Protein 6XMY (pdb70)

Nearest PDB structures (foldseek):
  6xmy-assembly1_A  TM=1.003E+00  e=1.329E-72  Legionella pneumophila subsp. pneumophila str. Philadelphia 1
  3lxy-assembly1_A-2  TM=9.063E-01  e=3.767E-47  Yersinia pestis
  1r8k-assembly1_B  TM=9.696E-01  e=8.872E-45  Salmonella enterica subsp. enterica serovar Typhimurium
  1ps6-assembly1_A  TM=9.538E-01  e=3.534E-45  Escherichia coli
  1yxo-assembly1_B  TM=9.310E-01  e=1.913E-45  Pseudomonas aeruginosa

Solvent-accessible surface area: 14701 Å² total; per-residue (Å²): 138,172,78,41,54,5,0,0,0,0,0,0,2,2,2,0,5,0,0,16,4,0,2,38,0,0,114,30,105,13,15,5,5,0,0,0,19,33,80,14,0,74,61,5,3,80,82,6,137,69,108,25,132,45,73,107,38,29,65,169,93,88,16,110,19,120,62,19,84,0,28,0,69,58,9,108,19,79,26,129,37,121,36,30,106,49,39,62,120,4,0,66,9,0,24,84,0,0,52,41,0,0,29,17,8,61,149,46,76,3,32,0,0,0,0,0,6,12,43,76,64,8,0,64,82,44,68,51,130,12,63,3,18,4,50,40,0,10,112,75,31,164,38,146,23,24,2,8,0,4,4,15,100,95,25,42,0,0,2,8,8,24,61,60,86,125,224,104,6,56,141,39,9,49,30,113,49,0,17,70,2,0,68,36,0,33,91,3,0,80,114,80,50,67,38,132,74,1,100,1,5,0,0,1,13,26,89,103,17,0,92,99,11,192,87,30,124,48,9,79,107,44,0,50,52,0,1,73,58,0,98,138,92,63,12,77,5,88,19,31,38,38,22,98,70,8,22,112,99,87,181,146,32,129,17,34,2,14,0,0,0,47,51,98,22,0,8,72,60,0,61,205,40,6,89,75,66,0,1,17,8,6,8,24,21,97,20,37,2,0,6,6,4,33,42,12,29,35,127,55,3,8,124,98,153,29,76,48,18,2,0,44,24,0,0,103,38,0,67,82,23,18,104,106,113

Structure (mmCIF, N/CA/C/O backbone):
data_6XMY
#
_entry.id   6XMY
#
_cell.length_a   153.350
_cell.length_b   36.770
_cell.length_c   56.620
_cell.angle_alpha   90.000
_cell.angle_beta   103.070
_cell.angle_gamma   90.000
#
_symmetry.space_group_name_H-M   'C 1 2 1'
#
loop_
_entity.id
_entity.type
_entity.pdbx_description
1 polymer '4-hydroxythreonine-4-phosphate dehydrogenase'
2 non-polymer NICOTINAMIDE-ADENINE-DINUCLEOTIDE
3 non-polymer 'SULFATE ION'
4 non-polymer 'PHOSPHATE ION'
5 non-polymer 1,2-ETHANEDIOL
6 non-polymer 'ZINC ION'
7 water water
#
loop_
_atom_site.group_PDB
_atom_site.id
_atom_site.type_symbol
_atom_site.label_atom_id
_atom_site.label_alt_id
_atom_site.label_comp_id
_atom_site.label_asym_id
_atom_site.label_entity_id
_atom_site.label_seq_id
_atom_site.pdbx_PDB_ins_code
_atom_site.Cartn_x
_atom_site.Cartn_y
_atom_site.Cartn_z
_atom_site.occupancy
_atom_site.B_iso_or_equiv
_atom_site.auth_seq_id
_atom_site.auth_comp_id
_atom_site.auth_asym_id
_atom_site.auth_atom_id
_atom_site.pdbx_PDB_model_num
ATOM 1 N N . HIS A 1 6 ? -47.96638 4.27888 11.21410 1.000 43.57377 -2 HIS A N 1
ATOM 2 C CA . HIS A 1 6 ? -47.11038 3.14488 10.88263 1.000 44.66488 -2 HIS A CA 1
ATOM 3 C C . HIS A 1 6 ? -46.93607 2.20762 12.07396 1.000 45.19072 -2 HIS A C 1
ATOM 4 O O . HIS A 1 6 ? -47.27615 2.55176 13.20407 1.000 46.65836 -2 HIS A O 1
ATOM 11 N N . HIS A 1 7 ? -46.39602 1.01891 11.80227 1.000 44.28642 -1 HIS A N 1
ATOM 12 C CA . HIS A 1 7 ? -46.08994 0.06032 12.85818 1.000 45.06359 -1 HIS A CA 1
ATOM 13 C C . HIS A 1 7 ? -44.75229 0.38237 13.51916 1.000 43.44986 -1 HIS A C 1
ATOM 14 O O . HIS A 1 7 ? -44.68450 0.61607 14.73086 1.000 45.16401 -1 HIS A O 1
ATOM 21 N N . HIS A 1 8 ? -43.67833 0.39974 12.73402 1.000 38.40985 0 HIS A N 1
ATOM 22 C CA . HIS A 1 8 ? -42.35018 0.66912 13.26132 1.000 35.22662 0 HIS A CA 1
ATOM 23 C C . HIS A 1 8 ? -42.18577 2.15615 13.57264 1.000 34.54108 0 HIS A C 1
ATOM 24 O O . HIS A 1 8 ? -42.96634 3.00226 13.12665 1.000 35.84114 0 HIS A O 1
ATOM 31 N N . MET A 1 9 ? -41.15013 2.46531 14.35467 1.000 33.05296 1 MET A N 1
ATOM 32 C CA . MET A 1 9 ? -40.85554 3.84664 14.71922 1.000 30.66446 1 MET A CA 1
ATOM 33 C C . MET A 1 9 ? -40.57655 4.67726 13.46781 1.000 26.01940 1 MET A C 1
ATOM 34 O O . MET A 1 9 ? -40.10660 4.15919 12.44935 1.000 25.54047 1 MET A O 1
ATOM 39 N N . ASN A 1 10 ? -40.88781 5.97587 13.53864 1.000 24.72904 2 ASN A N 1
ATOM 40 C CA . ASN A 1 10 ? -40.51261 6.87554 12.45292 1.000 23.56606 2 ASN A CA 1
ATOM 41 C C . ASN A 1 10 ? -38.99827 6.82008 12.27010 1.000 18.45266 2 ASN A C 1
ATOM 42 O O . ASN A 1 10 ? -38.25677 6.74637 13.25853 1.000 17.45006 2 ASN A O 1
ATOM 47 N N . PRO A 1 11 ? -38.50384 6.84549 11.03545 1.000 16.24091 3 PRO A N 1
ATOM 48 C CA . PRO A 1 11 ? -37.07879 6.57901 10.81353 1.000 15.33531 3 PRO A CA 1
ATOM 49 C C . PRO A 1 11 ? -36.18553 7.65263 11.40656 1.000 12.01401 3 PRO A C 1
ATOM 50 O O . PRO A 1 11 ? -36.59806 8.77768 11.69462 1.000 12.58443 3 PRO A O 1
ATOM 54 N N . LEU A 1 12 ? -34.92503 7.26752 11.57795 1.000 10.99112 4 LEU A N 1
ATOM 55 C CA . LEU A 1 12 ? -33.86911 8.19067 11.96339 1.000 10.76337 4 LEU A CA 1
ATOM 56 C C . LEU A 1 12 ? -33.35123 8.87400 10.70656 1.000 10.93283 4 LEU A C 1
ATOM 57 O O . LEU A 1 12 ? -33.16270 8.23149 9.66859 1.000 13.64654 4 LEU A O 1
ATOM 62 N N . LEU A 1 13 ? -33.12791 10.18137 10.79089 1.000 9.05818 5 LEU A N 1
A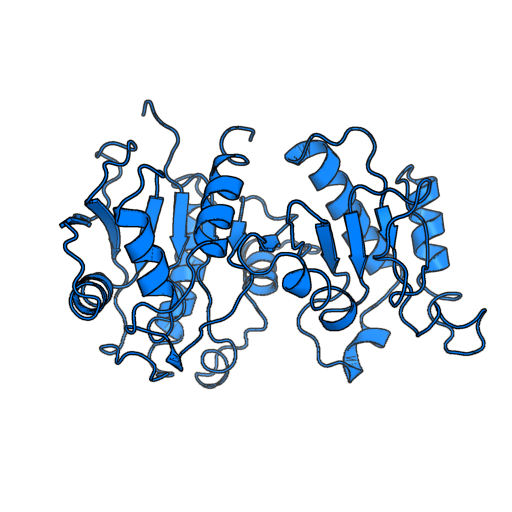TOM 63 C CA . LEU A 1 13 ? -32.63050 10.94808 9.65208 1.000 9.12567 5 LEU A CA 1
ATOM 64 C C . LEU A 1 13 ? -31.13492 11.17756 9.82365 1.000 8.69995 5 LEU A C 1
ATOM 65 O O . LEU A 1 13 ? -30.69968 11.65585 10.87431 1.000 9.42150 5 LEU A O 1
ATOM 70 N N . ILE A 1 14 ? -30.35062 10.82852 8.80281 1.000 9.02696 6 ILE A N 1
ATOM 71 C CA . ILE A 1 14 ? -28.89177 10.91838 8.87480 1.000 9.55484 6 ILE A CA 1
ATOM 72 C C . ILE A 1 14 ? -28.43402 12.00804 7.92103 1.000 8.49175 6 ILE A C 1
ATOM 73 O O . ILE A 1 14 ? -28.61018 11.87999 6.70357 1.000 10.35939 6 ILE A O 1
ATOM 78 N N . SER A 1 15 ? -27.84871 13.07990 8.45311 1.000 7.91426 7 SER A N 1
ATOM 79 C CA . SER A 1 15 ? -27.17227 14.03461 7.58012 1.000 8.87640 7 SER A CA 1
ATOM 80 C C . SER A 1 15 ? -25.84851 13.44653 7.11788 1.000 9.01745 7 SER A C 1
ATOM 81 O O . SER A 1 15 ? -24.98814 13.12224 7.94173 1.000 10.63192 7 SER A O 1
ATOM 84 N N . SER A 1 16 ? -25.67829 13.30535 5.81124 1.000 8.11060 8 SER A N 1
ATOM 85 C CA . SER A 1 16 ? -24.45368 12.72825 5.27302 1.000 9.02314 8 SER A CA 1
ATOM 86 C C . SER A 1 16 ? -23.25442 13.67667 5.30479 1.000 9.69087 8 SER A C 1
ATOM 87 O O . SER A 1 16 ? -22.15085 13.24624 4.96327 1.000 11.74171 8 SER A O 1
ATOM 90 N N . GLY A 1 17 ? -23.43220 14.93884 5.70498 1.000 10.01390 9 GLY A N 1
ATOM 91 C CA . GLY A 1 17 ? -22.29830 15.78019 6.06226 1.000 9.43961 9 GLY A CA 1
ATOM 92 C C . GLY A 1 17 ? -21.50449 16.29158 4.86548 1.000 8.18506 9 GLY A C 1
ATOM 93 O O . GLY A 1 17 ? -22.02065 16.44718 3.75451 1.000 8.89208 9 GLY A O 1
ATOM 94 N N . GLU A 1 18 ? -20.23421 16.59821 5.12035 1.000 8.32357 10 GLU A N 1
ATOM 95 C CA . GLU A 1 18 ? -19.35678 17.13650 4.08593 1.000 9.02335 10 GLU A CA 1
ATOM 96 C C . GLU A 1 18 ? -19.19778 16.12181 2.95472 1.000 7.83821 10 GLU A C 1
ATOM 97 O O . GLU A 1 18 ? -18.74284 14.99850 3.20205 1.000 9.35254 10 GLU A O 1
ATOM 103 N N . PRO A 1 19 ? -19.60916 16.44888 1.72714 1.000 8.36860 11 PRO A N 1
ATOM 104 C CA . PRO A 1 19 ? -19.69577 15.40837 0.69637 1.000 9.71880 11 PRO A CA 1
ATOM 105 C C . PRO A 1 19 ? -18.35084 14.88052 0.24371 1.000 9.63201 11 PRO A C 1
ATOM 106 O O . PRO A 1 19 ? -18.28015 13.72618 -0.20098 1.000 10.63686 11 PRO A O 1
ATOM 110 N N . ALA A 1 20 ? -17.27991 15.68296 0.34898 1.000 8.95017 12 ALA A N 1
ATOM 111 C CA . ALA A 1 20 ? -15.95467 15.24375 -0.07104 1.000 11.25853 12 ALA A CA 1
ATOM 112 C C . ALA A 1 20 ? -15.26811 14.37898 0.97792 1.000 10.43900 12 ALA A C 1
ATOM 113 O O . ALA A 1 20 ? -14.22346 13.78688 0.67956 1.000 10.59495 12 ALA A O 1
ATOM 115 N N . GLY A 1 21 ? -15.81608 14.31105 2.18696 1.000 10.31664 13 GLY A N 1
ATOM 116 C CA . GLY A 1 21 ? -15.25484 13.53782 3.26950 1.000 9.54265 13 GLY A CA 1
ATOM 117 C C . GLY A 1 21 ? -15.89663 12.17207 3.40119 1.000 9.07094 13 GLY A C 1
ATOM 118 O O . GLY A 1 21 ? -16.58905 11.68548 2.50015 1.000 10.63133 13 GLY A O 1
ATOM 119 N N . ILE A 1 22 ? -15.68080 11.54622 4.56294 1.000 9.53397 14 ILE A N 1
ATOM 120 C CA . ILE A 1 22 ? -16.13034 10.16840 4.75900 1.000 9.74696 14 ILE A CA 1
ATOM 121 C C . ILE A 1 22 ? -17.59505 10.05648 5.16113 1.000 9.53881 14 ILE A C 1
ATOM 122 O O . ILE A 1 22 ? -18.09945 8.93322 5.28813 1.000 10.35252 14 ILE A O 1
ATOM 127 N N . GLY A 1 23 ? -18.29164 11.17206 5.37931 1.000 9.33303 15 GLY A N 1
ATOM 128 C CA . GLY A 1 23 ? -19.69374 11.13559 5.74334 1.000 10.42610 15 GLY A CA 1
ATOM 129 C C . GLY A 1 23 ? -20.53345 10.27216 4.81282 1.000 8.86828 15 GLY A C 1
ATOM 130 O O . GLY A 1 23 ? -21.26510 9.37989 5.26230 1.000 9.07370 15 GLY A O 1
ATOM 131 N N . PRO A 1 24 ? -20.46393 10.52625 3.49747 1.000 9.03815 16 PRO A N 1
ATOM 132 C CA . PRO A 1 24 ? -21.18893 9.64559 2.56316 1.000 9.34167 16 PRO A CA 1
ATOM 133 C C . PRO A 1 24 ? -20.79118 8.18709 2.70851 1.000 9.95382 16 PRO A C 1
ATOM 134 O O . PRO A 1 24 ? -21.66988 7.31530 2.74994 1.000 9.08673 16 PRO A O 1
ATOM 138 N N . ASP A 1 25 ? -19.48307 7.90872 2.82647 1.000 9.70123 17 ASP A N 1
ATOM 139 C CA . ASP A 1 25 ? -19.01947 6.53301 2.99419 1.000 10.29197 17 ASP A CA 1
ATOM 140 C C . ASP A 1 25 ? -19.67027 5.89025 4.20932 1.000 9.57463 17 ASP A C 1
ATOM 141 O O . ASP A 1 25 ? -20.07118 4.72127 4.16328 1.000 10.96942 17 ASP A O 1
ATOM 146 N N . LEU A 1 26 ? -19.75114 6.63320 5.31521 1.000 9.10610 18 LEU A N 1
ATOM 147 C CA . LEU A 1 26 ? -20.32663 6.09138 6.54038 1.000 8.88317 18 LEU A CA 1
ATOM 148 C C . LEU A 1 26 ? -21.81469 5.82597 6.38789 1.000 9.60977 18 LEU A C 1
ATOM 149 O O . LEU A 1 26 ? -22.32895 4.84377 6.93359 1.000 10.82178 18 LEU A O 1
ATOM 154 N N . CYS A 1 27 ? -22.52254 6.69269 5.65705 1.000 8.57762 19 CYS A N 1
ATOM 155 C CA . CYS A 1 27 ? -23.93684 6.44228 5.40474 1.000 8.35842 19 CYS A CA 1
ATOM 156 C C . CYS A 1 27 ? -24.12544 5.19316 4.55594 1.000 9.69048 19 CYS A C 1
ATOM 157 O O . CYS A 1 27 ? -25.04710 4.40420 4.79482 1.000 11.28705 19 CYS A O 1
ATOM 160 N N . LEU A 1 28 ? -23.24780 4.98939 3.56717 1.000 9.10387 20 LEU A N 1
ATOM 161 C CA . LEU A 1 28 ? -23.33439 3.79374 2.74053 1.000 10.69630 20 LEU A CA 1
ATOM 162 C C . LEU A 1 28 ? -23.10982 2.53637 3.56727 1.000 13.05307 20 LEU A C 1
ATOM 163 O O . LEU A 1 28 ? -23.71046 1.49616 3.28182 1.000 14.06411 20 LEU A O 1
ATOM 168 N N . ALA A 1 29 ? -22.27122 2.61573 4.60905 1.000 11.76885 21 ALA A N 1
ATOM 169 C CA . ALA A 1 29 ? -22.08080 1.48182 5.50915 1.000 13.55963 21 ALA A CA 1
ATOM 170 C C . ALA A 1 29 ? -23.36985 1.06683 6.20791 1.000 15.06154 21 ALA A C 1
ATOM 171 O O . ALA A 1 29 ? -23.49226 -0.09105 6.62642 1.000 17.17553 21 ALA A O 1
ATOM 173 N N . LEU A 1 30 ? -24.33133 1.97793 6.34379 1.000 12.76086 22 LEU A N 1
ATOM 174 C CA . LEU A 1 30 ? -25.60257 1.62687 6.96159 1.000 13.20137 22 LEU A CA 1
ATOM 175 C C . LEU A 1 30 ? -26.47023 0.76818 6.05374 1.000 12.43597 22 LEU A C 1
ATOM 176 O O . LEU A 1 30 ? -27.46028 0.20107 6.53154 1.000 12.42920 22 LEU A O 1
ATOM 181 N N . ALA A 1 31 ? -26.12724 0.65976 4.76570 1.000 13.22022 23 ALA A N 1
ATOM 182 C CA . ALA A 1 31 ? -26.97470 -0.07456 3.83131 1.000 12.80671 23 ALA A CA 1
ATOM 183 C C . ALA A 1 31 ? -27.07784 -1.54148 4.20556 1.000 12.84277 23 ALA A C 1
ATOM 184 O O . ALA A 1 31 ? -28.10516 -2.18017 3.94678 1.000 15.07290 23 ALA A O 1
ATOM 186 N N . GLU A 1 32 ? -26.04482 -2.08859 4.82911 1.000 14.62808 24 GLU A N 1
ATOM 187 C CA . GLU A 1 32 ? -26.04708 -3.50337 5.15016 1.000 19.23612 24 GLU A CA 1
ATOM 188 C C . GLU A 1 32 ? -26.72402 -3.82777 6.47333 1.000 21.73378 24 GLU A C 1
ATOM 189 O O . GLU A 1 32 ? -26.88297 -5.01243 6.79786 1.000 25.58116 24 GLU A O 1
ATOM 195 N N . THR A 1 33 ? -27.14309 -2.81774 7.22344 1.000 16.49089 25 THR A N 1
ATOM 196 C CA . THR A 1 33 ? -27.81662 -3.01158 8.49457 1.000 15.39575 25 THR A CA 1
ATOM 197 C C . THR A 1 33 ? -29.32819 -3.01388 8.29422 1.000 15.08935 25 THR A C 1
ATOM 198 O O . THR A 1 33 ? -29.84203 -2.74878 7.20597 1.000 16.94705 25 THR A O 1
ATOM 202 N N . ASP A 1 34 ? -30.04525 -3.31077 9.37833 1.000 16.36862 26 ASP A N 1
ATOM 203 C CA . ASP A 1 34 ? -31.48706 -3.11006 9.44862 1.000 18.24946 26 ASP A CA 1
ATOM 204 C C . ASP A 1 34 ? -31.84263 -1.92421 10.33693 1.000 17.44742 26 ASP A C 1
ATOM 205 O O . ASP A 1 34 ? -32.95098 -1.86094 10.87692 1.000 17.93002 26 ASP A O 1
ATOM 210 N N . LEU A 1 35 ? -30.91599 -0.99126 10.50683 1.000 14.61133 27 LEU A N 1
ATOM 211 C CA . LEU A 1 35 ? -31.19022 0.19474 11.29877 1.000 13.44062 27 LEU A CA 1
ATOM 212 C C . LEU A 1 35 ? -32.11512 1.10885 10.50407 1.000 13.86522 27 LEU A C 1
ATOM 213 O O . LEU A 1 35 ? -31.90703 1.30272 9.30140 1.000 16.45479 27 LEU A O 1
ATOM 218 N N . PRO A 1 36 ? -33.14345 1.65586 11.11516 1.000 14.17387 28 PRO A N 1
ATOM 219 C CA . PRO A 1 36 ? -34.18309 2.35284 10.33418 1.000 13.38340 28 PRO A CA 1
ATOM 220 C C . PRO A 1 36 ? -33.77617 3.78698 10.02406 1.000 12.20924 28 PRO A C 1
ATOM 221 O O . PRO A 1 36 ? -34.12461 4.74860 10.71561 1.000 15.44467 28 PRO A O 1
ATOM 225 N N . VAL A 1 37 ? -33.00134 3.93500 8.95238 1.000 10.64666 29 VAL A N 1
ATOM 226 C CA . VAL A 1 37 ? -32.36535 5.20351 8.63547 1.000 10.61595 29 VAL A CA 1
ATOM 227 C C . VAL A 1 37 ? -32.81006 5.70007 7.27011 1.000 9.19870 29 VAL A C 1
ATOM 228 O O . VAL A 1 37 ? -33.12775 4.92100 6.36418 1.000 11.04618 29 VAL A O 1
ATOM 232 N N . VAL A 1 38 ? -32.83066 7.02346 7.13783 1.000 8.78945 30 VAL A N 1
ATOM 233 C CA . VAL A 1 38 ? -33.03472 7.71230 5.87038 1.000 8.94609 30 VAL A CA 1
ATOM 234 C C . VAL A 1 38 ? -31.90500 8.72218 5.74475 1.000 9.20836 30 VAL A C 1
ATOM 235 O O . VAL A 1 38 ? -31.65175 9.48229 6.68452 1.000 9.75626 30 VAL A O 1
ATOM 239 N N . ILE A 1 39 ? -31.20777 8.71056 4.60787 1.000 9.89823 31 ILE A N 1
ATOM 240 C CA . ILE A 1 39 ? -30.00698 9.52061 4.41791 1.000 8.69225 31 ILE A CA 1
ATOM 241 C C . ILE A 1 39 ? -30.37106 10.82067 3.72484 1.000 7.84810 31 ILE A C 1
ATOM 242 O O . ILE A 1 39 ? -30.94818 10.80072 2.63301 1.000 10.56139 31 ILE A O 1
ATOM 247 N N . LEU A 1 40 ? -29.99200 11.94467 4.32151 1.000 8.93786 32 LEU A N 1
ATOM 248 C CA . LEU A 1 40 ? -30.06619 13.24499 3.66969 1.000 8.54649 32 LEU A CA 1
ATOM 249 C C . LEU A 1 40 ? -28.77561 13.46622 2.89979 1.000 8.54818 32 LEU A C 1
ATOM 250 O O . LEU A 1 40 ? -27.70415 13.53806 3.50632 1.000 10.19540 32 LEU A O 1
ATOM 255 N N . GLY A 1 41 ? -28.87169 13.58980 1.58312 1.000 9.13488 33 GLY A N 1
ATOM 256 C CA . GLY A 1 41 ? -27.67531 13.80851 0.79592 1.000 8.79218 33 GLY A CA 1
ATOM 257 C C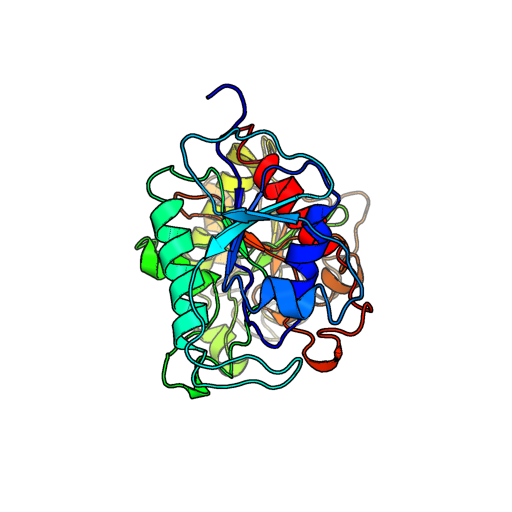 . GLY A 1 41 ? -27.99863 13.73654 -0.67476 1.000 8.12600 33 GLY A C 1
ATOM 258 O O . GLY A 1 41 ? -29.11757 13.41142 -1.08580 1.000 9.49824 33 GLY A O 1
ATOM 259 N N . ASP A 1 42 ? -26.98578 14.05090 -1.47081 1.000 9.68280 34 ASP A N 1
ATOM 260 C CA . ASP A 1 42 ? -27.11550 14.02953 -2.92030 1.000 9.55957 34 ASP A CA 1
ATOM 261 C C . ASP A 1 42 ? -27.11503 12.58162 -3.39956 1.000 10.33527 34 ASP A C 1
ATOM 262 O O . ASP A 1 42 ? -26.18508 11.82418 -3.11241 1.000 11.64566 34 ASP A O 1
ATOM 267 N N . LEU A 1 43 ? -28.17101 12.18308 -4.11398 1.000 9.96786 35 LEU A N 1
ATOM 268 C CA . LEU A 1 43 ? -28.29731 10.78141 -4.49945 1.000 11.50717 35 LEU A CA 1
ATOM 269 C C . LEU A 1 43 ? -27.21377 10.37364 -5.49746 1.000 11.73182 35 LEU A C 1
ATOM 270 O O . LEU A 1 43 ? -26.64977 9.27740 -5.39479 1.000 12.53591 35 LEU A O 1
ATOM 275 N N . SER A 1 44 ? -26.91462 11.22976 -6.47550 1.000 12.40202 36 SER A N 1
ATOM 276 C CA A SER A 1 44 ? -25.84076 10.93208 -7.42269 0.609 12.29671 36 SER A CA 1
ATOM 277 C CA B SER A 1 44 ? -25.85292 10.89486 -7.41669 0.391 12.41598 36 SER A CA 1
ATOM 278 C C . SER A 1 44 ? -24.50988 10.76043 -6.70878 1.000 11.61242 36 SER A C 1
ATOM 279 O O . SER A 1 44 ? -23.69723 9.90032 -7.07729 1.000 12.71271 36 SER A O 1
ATOM 284 N N . LEU A 1 45 ? -24.26408 11.59002 -5.68984 1.000 10.41337 37 LEU A N 1
ATOM 285 C CA . LEU A 1 45 ? -23.04943 11.46867 -4.89228 1.000 10.69816 37 LEU A CA 1
ATOM 286 C C . LEU A 1 45 ? -22.99651 10.12292 -4.18845 1.000 11.19822 37 LEU A C 1
ATOM 287 O O . LEU A 1 45 ? -21.97134 9.43846 -4.20643 1.000 11.57794 37 LEU A O 1
ATOM 292 N N . LEU A 1 46 ? -24.09328 9.73347 -3.54051 1.000 10.82012 38 LEU A N 1
ATOM 293 C CA . LEU A 1 46 ? -24.11066 8.45698 -2.83450 1.000 10.68182 38 LEU A CA 1
ATOM 294 C C . LEU A 1 46 ? -23.90741 7.29003 -3.79575 1.000 10.69569 38 LEU A C 1
ATOM 295 O O . LEU A 1 46 ? -23.15566 6.35368 -3.49792 1.000 11.47543 38 LEU A O 1
ATOM 300 N N . GLU A 1 47 ? -24.55050 7.34006 -4.96758 1.000 10.85294 39 GLU A N 1
ATOM 301 C CA . GLU A 1 47 ? -24.36415 6.28236 -5.95559 1.000 11.72460 39 GLU A CA 1
ATOM 302 C C . GLU A 1 47 ? -22.92466 6.23433 -6.44348 1.000 11.49608 39 GLU A C 1
ATOM 303 O O . GLU A 1 47 ? -22.34810 5.15030 -6.57837 1.000 13.35091 39 GLU A O 1
ATOM 309 N N . ALA A 1 48 ? -22.32985 7.40047 -6.71215 1.000 11.43321 40 ALA A N 1
ATOM 310 C CA . ALA A 1 48 ? -20.96218 7.43671 -7.22891 1.000 10.78552 40 ALA A CA 1
ATOM 311 C C . ALA A 1 48 ? -19.96213 6.99895 -6.16832 1.000 12.48272 40 ALA A C 1
ATOM 312 O O . ALA A 1 48 ? -18.98894 6.30280 -6.47635 1.000 15.34020 40 ALA A O 1
ATOM 314 N N . ARG A 1 49 ? -20.18141 7.39984 -4.91332 1.000 12.17926 41 ARG A N 1
ATOM 315 C CA . ARG A 1 49 ? -19.29093 6.97297 -3.84006 1.000 11.60457 41 ARG A CA 1
ATOM 316 C C . ARG A 1 49 ? -19.38998 5.46712 -3.61704 1.000 11.76645 41 ARG A C 1
ATOM 317 O O . ARG A 1 49 ? -18.37076 4.80047 -3.40703 1.000 12.55259 41 ARG A O 1
ATOM 325 N N . ALA A 1 50 ? -20.60351 4.90424 -3.70852 1.000 11.19899 42 ALA A N 1
ATOM 326 C CA . ALA A 1 50 ? -20.75960 3.45505 -3.60262 1.000 11.74341 42 ALA A CA 1
ATOM 327 C C . ALA A 1 50 ? -19.98440 2.74282 -4.70750 1.000 11.74916 42 ALA A C 1
ATOM 328 O O . ALA A 1 50 ? -19.31813 1.72624 -4.46768 1.000 12.62588 42 ALA A O 1
ATOM 330 N N . SER A 1 51 ? -20.06079 3.26412 -5.92961 1.000 12.88508 43 SER A N 1
ATOM 331 C CA A SER A 1 51 ? -19.28699 2.68529 -7.02243 0.578 14.27522 43 SER A CA 1
ATOM 332 C CA B SER A 1 51 ? -19.28768 2.69369 -7.02819 0.422 13.45728 43 SER A CA 1
ATOM 333 C C . SER A 1 51 ? -17.79158 2.76931 -6.74834 1.000 12.72158 43 SER A C 1
ATOM 334 O O . SER A 1 51 ? -17.05727 1.80376 -6.98765 1.000 15.15081 43 SER A O 1
ATOM 339 N N . GLU A 1 52 ? -17.31954 3.91675 -6.25303 1.000 13.34011 44 GLU A N 1
ATOM 340 C CA . GLU A 1 52 ? -15.89755 4.05543 -5.95540 1.000 13.86045 44 GLU A CA 1
ATOM 341 C C . GLU A 1 52 ? -15.45936 3.05621 -4.89288 1.000 14.02463 44 GLU A C 1
ATOM 342 O O . GLU A 1 52 ? -14.32735 2.55023 -4.93729 1.000 15.57722 44 GLU A O 1
ATOM 348 N N . LEU A 1 53 ? -16.34690 2.74849 -3.94566 1.000 14.57467 45 LEU A N 1
ATOM 349 C CA . LEU A 1 53 ? -16.08315 1.79540 -2.87705 1.000 13.74207 45 LEU A CA 1
ATOM 350 C C . LEU A 1 53 ? -16.36449 0.35704 -3.27985 1.000 14.99063 45 LEU A C 1
ATOM 351 O O . LEU A 1 53 ? -16.20720 -0.53965 -2.44594 1.000 15.29262 45 LEU A O 1
ATOM 356 N N . ASN A 1 54 ? -16.78988 0.12193 -4.52507 1.000 15.05755 46 ASN A N 1
ATOM 357 C CA A ASN A 1 54 ? -17.11329 -1.21929 -5.01459 0.603 16.80444 46 ASN A CA 1
ATOM 358 C CA B ASN A 1 54 ? -17.11539 -1.21858 -5.01699 0.397 16.90395 46 ASN A CA 1
ATOM 359 C C . ASN A 1 54 ? -18.23733 -1.87297 -4.21206 1.000 17.54995 46 ASN A C 1
ATOM 360 O O . ASN A 1 54 ? -18.25115 -3.09429 -4.01748 1.000 18.26169 46 ASN A O 1
ATOM 369 N N . LEU A 1 55 ? -19.18724 -1.06411 -3.74742 1.000 14.69356 47 LEU A N 1
ATOM 370 C CA . LEU A 1 55 ? -20.33066 -1.53308 -2.97881 1.000 15.83861 47 LEU A CA 1
ATOM 371 C C . LEU A 1 55 ? -21.52984 -1.70020 -3.89626 1.000 17.12001 47 LEU A C 1
ATOM 372 O O . LEU A 1 55 ? -21.75660 -0.88009 -4.79141 1.000 21.21948 47 LEU A O 1
ATOM 377 N N . SER A 1 56 ? -22.29370 -2.76722 -3.66996 1.000 16.22071 48 SER A N 1
ATOM 378 C CA A SER A 1 56 ? -23.52957 -3.02800 -4.40629 0.541 16.96928 48 SER A CA 1
ATOM 379 C CA B SER A 1 56 ? -23.53032 -3.02582 -4.40580 0.459 16.55181 48 SER A CA 1
ATOM 380 C C . SER A 1 56 ? -24.69675 -2.68031 -3.48875 1.000 16.55119 48 SER A C 1
ATOM 381 O O . SER A 1 56 ? -25.03199 -3.44169 -2.57927 1.000 19.40856 48 SER A O 1
ATOM 386 N N . ILE A 1 57 ? -25.31417 -1.52767 -3.73306 1.000 14.66966 49 ILE A N 1
ATOM 387 C CA . ILE A 1 57 ? -26.40538 -1.01852 -2.90953 1.000 14.97079 49 ILE A CA 1
ATOM 388 C C . ILE A 1 57 ? -27.56556 -0.66541 -3.81956 1.000 14.96821 49 ILE A C 1
ATOM 389 O O . ILE A 1 57 ? -27.36697 -0.10206 -4.90249 1.000 18.34676 49 ILE A O 1
ATOM 394 N N . LYS A 1 58 ? -28.77883 -0.98418 -3.37817 1.000 14.03878 50 LYS A N 1
ATOM 395 C CA . LYS A 1 58 ? -29.98258 -0.55752 -4.07704 1.000 14.75373 50 LYS A CA 1
ATOM 396 C C . LYS A 1 58 ? -30.55508 0.65620 -3.35635 1.000 14.59827 50 LYS A C 1
ATOM 397 O O . LYS A 1 58 ? -30.86118 0.59380 -2.16088 1.000 16.34094 50 LYS A O 1
ATOM 403 N N . PHE A 1 59 ? -30.69418 1.75365 -4.07704 1.000 13.59846 51 PHE A N 1
ATOM 404 C CA . PHE A 1 59 ? -31.13436 3.00862 -3.49103 1.000 12.76377 51 PHE A CA 1
ATOM 405 C C . PHE A 1 59 ? -32.62122 3.21438 -3.72801 1.000 13.37189 51 PHE A C 1
ATOM 406 O O . PHE A 1 59 ? -33.12478 3.00578 -4.83858 1.000 17.44165 51 PHE A O 1
ATOM 414 N N . LEU A 1 60 ? -33.31679 3.64075 -2.68006 1.000 11.35786 52 LEU A N 1
ATOM 415 C CA . LEU A 1 60 ? -34.71956 4.01160 -2.77250 1.000 11.64039 52 LEU A CA 1
ATOM 416 C C . LEU A 1 60 ? -34.85225 5.48024 -2.40615 1.000 10.61809 52 LEU A C 1
ATOM 417 O O . LEU A 1 60 ? -34.19542 5.95647 -1.47962 1.000 12.26193 52 LEU A O 1
ATOM 422 N N . GLU A 1 61 ? -35.70242 6.20394 -3.11881 1.000 11.77796 53 GLU A N 1
ATOM 423 C CA . GLU A 1 61 ? -36.02055 7.55729 -2.70247 1.000 10.77638 53 GLU A CA 1
ATOM 424 C C . GLU A 1 61 ? -37.08255 7.52744 -1.60986 1.000 11.07838 53 GLU A C 1
ATOM 425 O O . GLU A 1 61 ? -38.06880 6.78856 -1.69448 1.000 12.64346 53 GLU A O 1
ATOM 431 N N . TYR A 1 62 ? -36.86462 8.33684 -0.57983 1.000 11.20708 54 TYR A N 1
ATOM 432 C CA . TYR A 1 62 ? -37.75530 8.35938 0.57024 1.000 11.17083 54 TYR A CA 1
ATOM 433 C C . TYR A 1 62 ? -39.18075 8.70731 0.16689 1.000 11.80583 54 TYR A C 1
ATOM 434 O O . TYR A 1 62 ? -39.41613 9.60511 -0.64561 1.000 14.17115 54 TYR A O 1
ATOM 443 N N . SER A 1 63 ? -40.13131 7.99559 0.77163 1.000 12.29483 55 SER A N 1
ATOM 444 C CA . SER A 1 63 ? -41.53872 8.32727 0.71626 1.000 13.52444 55 SER A CA 1
ATOM 445 C C . SER A 1 63 ? -42.14351 8.05291 2.08451 1.000 13.96722 55 SER A C 1
ATOM 446 O O . SER A 1 63 ? -41.89377 6.99129 2.67507 1.000 14.66776 55 SER A O 1
ATOM 449 N N . PRO A 1 64 ? -42.96836 8.96497 2.59954 1.000 13.22263 56 PRO A N 1
ATOM 450 C CA . PRO A 1 64 ? -43.65678 8.68993 3.86847 1.000 14.27830 56 PRO A CA 1
ATOM 451 C C . PRO A 1 64 ? -44.71871 7.61097 3.75790 1.000 13.78239 56 PRO A C 1
ATOM 452 O O . PRO A 1 64 ? -45.26219 7.19723 4.79051 1.000 16.95433 56 PRO A O 1
ATOM 456 N N . HIS A 1 65 ? -45.01834 7.13608 2.55146 1.000 11.15027 57 HIS A N 1
ATOM 457 C CA . HIS A 1 65 ? -45.98263 6.07019 2.34424 1.000 13.14930 57 HIS A CA 1
ATOM 458 C C . HIS A 1 65 ? -45.32642 4.71419 2.14590 1.000 12.24242 57 HIS A C 1
ATOM 459 O O . HIS A 1 65 ? -46.01965 3.73792 1.86410 1.000 15.34538 57 HIS A O 1
ATOM 466 N N . GLN A 1 66 ? -44.00680 4.62646 2.30046 1.000 11.19011 58 GLN A N 1
ATOM 467 C CA . GLN A 1 66 ? -43.32047 3.34494 2.28757 1.000 12.24624 58 GLN A CA 1
ATOM 468 C C . GLN A 1 66 ? -42.99974 2.89380 3.70705 1.000 10.78239 58 GLN A C 1
ATOM 469 O O . GLN A 1 66 ? -43.12060 3.65102 4.67259 1.000 12.19614 58 GLN A O 1
ATOM 475 N N . SER A 1 67 ? -42.61208 1.62695 3.82083 1.000 11.24303 59 SER A N 1
ATOM 476 C CA . SER A 1 67 ? -42.39323 1.00775 5.12101 1.000 11.79985 59 SER A CA 1
ATOM 477 C C . SER A 1 67 ? -41.25771 1.68248 5.88419 1.000 13.28824 59 SER A C 1
ATOM 478 O O . SER A 1 67 ? -40.24760 2.09348 5.30410 1.000 16.24759 59 SER A O 1
ATOM 481 N N . PHE A 1 68 ? -41.42362 1.77802 7.20304 1.000 14.65085 60 PHE A N 1
ATOM 482 C CA . PHE A 1 68 ? -40.34651 2.23880 8.06849 1.000 15.32834 60 PHE A CA 1
ATOM 483 C C . PHE A 1 68 ? -39.37672 1.12633 8.45478 1.000 16.64669 60 PHE A C 1
ATOM 484 O O . PHE A 1 68 ? -38.34835 1.41262 9.08016 1.000 18.23281 60 PHE A O 1
ATOM 492 N N . LYS A 1 69 ? -39.65706 -0.12223 8.08817 1.000 15.86477 61 LYS A N 1
ATOM 493 C CA . LYS A 1 69 ? -38.74522 -1.22541 8.36947 1.000 15.97517 61 LYS A CA 1
ATOM 494 C C . LYS A 1 69 ? -37.62687 -1.23774 7.33503 1.000 16.41894 61 LYS A C 1
ATOM 495 O O . LYS A 1 69 ? -37.88973 -1.24754 6.12864 1.000 21.01924 61 LYS A O 1
ATOM 501 N N . LYS A 1 70 ? -36.38342 -1.24900 7.81322 1.000 15.23827 62 LYS A N 1
ATOM 502 C CA . LYS A 1 70 ? -35.20586 -1.25367 6.95566 1.000 18.93592 62 LYS A CA 1
ATOM 503 C C . LYS A 1 70 ? -34.83489 -2.68018 6.57385 1.000 19.58589 62 LYS A C 1
ATOM 504 O O . LYS A 1 70 ? -34.84384 -3.58337 7.41399 1.000 21.46890 62 LYS A O 1
ATOM 510 N N . LYS A 1 71 ? -34.49647 -2.87539 5.30150 1.000 19.09858 63 LYS A N 1
ATOM 511 C CA . LYS A 1 71 ? -34.01340 -4.15588 4.80590 1.000 18.93103 63 LYS A CA 1
ATOM 512 C C . LYS A 1 71 ? -32.55710 -4.02617 4.37987 1.000 17.72145 63 LYS A C 1
ATOM 513 O O . LYS A 1 71 ? -32.16413 -3.01870 3.78040 1.000 15.76085 63 LYS A O 1
ATOM 519 N N . ALA A 1 72 ? -31.76504 -5.05056 4.69523 1.000 18.31303 64 ALA A N 1
ATOM 520 C CA . ALA A 1 72 ? -30.35548 -5.06144 4.32332 1.000 17.21056 64 ALA A CA 1
ATOM 521 C C . ALA A 1 72 ? -30.20333 -4.99467 2.80710 1.000 17.62373 64 ALA A C 1
ATOM 522 O O . ALA A 1 72 ? -30.99306 -5.57981 2.05919 1.000 19.40415 64 ALA A O 1
ATOM 524 N N . GLY A 1 73 ? -29.18615 -4.25777 2.35171 1.000 15.37666 65 GLY A N 1
ATOM 525 C CA . GLY A 1 73 ? -28.91147 -4.10918 0.93807 1.000 16.71288 65 GLY A CA 1
ATOM 526 C C . GLY A 1 73 ? -29.59641 -2.93368 0.27814 1.000 15.87418 65 GLY A C 1
ATOM 527 O O . GLY A 1 73 ? -29.29003 -2.62700 -0.88537 1.000 18.00164 65 GLY A O 1
ATOM 528 N N . TYR A 1 74 ? -30.50636 -2.26616 0.97864 1.000 14.95307 66 TYR A N 1
ATOM 529 C CA . TYR A 1 74 ? -31.16816 -1.07520 0.48021 1.000 15.16100 66 TYR A CA 1
ATOM 530 C C . TYR A 1 74 ? -30.74770 0.12533 1.31070 1.000 14.88308 66 TYR A C 1
ATOM 531 O O . TYR A 1 74 ? -30.38305 0.00077 2.48617 1.000 16.84276 66 TYR A O 1
ATOM 540 N N . LEU A 1 75 ? -30.76617 1.28757 0.67967 1.000 12.13049 67 LEU A N 1
ATOM 541 C CA . LEU A 1 75 ? -30.52861 2.52988 1.39044 1.000 11.48822 67 LEU A CA 1
ATOM 542 C C . LEU A 1 75 ? -31.54608 3.53843 0.89083 1.000 8.98673 67 LEU A C 1
ATOM 543 O O . LEU A 1 75 ? -31.65703 3.76840 -0.32014 1.000 11.34637 67 LEU A O 1
ATOM 548 N N . THR A 1 76 ? -32.29358 4.12233 1.81900 1.000 10.04654 68 THR A N 1
ATOM 549 C CA . THR A 1 76 ? -33.31442 5.10183 1.48927 1.000 10.36918 68 THR A CA 1
ATOM 550 C C . THR A 1 76 ? -32.73981 6.49879 1.66107 1.000 9.34138 68 THR A C 1
ATOM 551 O O . THR A 1 76 ? -32.10639 6.79292 2.68441 1.000 9.79782 68 THR A O 1
ATOM 555 N N . VAL A 1 77 ? -32.94634 7.34440 0.65161 1.000 8.76026 69 VAL A N 1
ATOM 556 C CA . VAL A 1 77 ? -32.32808 8.65851 0.56916 1.000 9.59639 69 VAL A CA 1
ATOM 557 C C . VAL A 1 77 ? -33.40962 9.70981 0.39023 1.000 8.10403 69 VAL A C 1
ATOM 558 O O . VAL A 1 77 ? -34.33280 9.52783 -0.41438 1.000 10.74737 69 VAL A O 1
ATOM 562 N N . TRP A 1 78 ? -33.27992 10.82135 1.13029 1.000 8.99550 70 TRP A N 1
ATOM 563 C CA . TRP A 1 78 ? -33.99580 12.06783 0.88674 1.000 9.61526 70 TRP A CA 1
ATOM 564 C C . TRP A 1 78 ? -33.05536 12.93719 0.05964 1.000 9.81023 70 TRP A C 1
ATOM 565 O O . TRP A 1 78 ? -32.12653 13.53743 0.60806 1.000 9.33515 70 TRP A O 1
ATOM 576 N N . PRO A 1 79 ? -33.23798 13.01446 -1.25387 1.000 10.13452 71 PRO A N 1
ATOM 577 C CA . PRO A 1 79 ? -32.23348 13.67806 -2.09091 1.000 10.18508 71 PRO A CA 1
ATOM 578 C C . PRO A 1 79 ? -32.16899 15.17959 -1.85493 1.000 8.85288 71 PRO A C 1
ATOM 579 O O . PRO A 1 79 ? -33.18815 15.86724 -1.74424 1.000 11.13721 71 PRO A O 1
ATOM 583 N N . VAL A 1 80 ? -30.94153 15.68233 -1.77723 1.000 9.36325 72 VAL A N 1
ATOM 584 C CA . VAL A 1 80 ? -30.64573 17.11103 -1.69969 1.000 9.47956 72 VAL A CA 1
ATOM 585 C C . VAL A 1 80 ? -29.47334 17.33185 -2.64335 1.000 10.21785 72 VAL A C 1
ATOM 586 O O . VAL A 1 80 ? -28.44199 16.67658 -2.48688 1.000 9.84060 72 VAL A O 1
ATOM 590 N N . PRO A 1 81 ? -29.56462 18.23053 -3.62127 1.000 11.28080 73 PRO A N 1
ATOM 591 C CA . PRO A 1 81 ? -28.53513 18.28623 -4.67461 1.000 12.53511 73 PRO A CA 1
ATOM 592 C C . PRO A 1 81 ? -27.33183 19.13733 -4.28364 1.000 11.75181 73 PRO A C 1
ATOM 593 O O . PRO A 1 81 ? -27.47810 20.27670 -3.83963 1.000 12.72814 73 PRO A O 1
ATOM 597 N N . CYS A 1 82 ? -26.13221 18.58871 -4.49027 1.000 11.42716 74 CYS A N 1
ATOM 598 C CA . CYS A 1 82 ? -24.92648 19.40373 -4.40444 1.000 12.29677 74 CYS A CA 1
ATOM 599 C C . CYS A 1 82 ? -24.94632 20.46516 -5.49874 1.000 12.91259 74 CYS A C 1
ATOM 600 O O . CYS A 1 82 ? -25.51000 20.26494 -6.57588 1.000 14.62454 74 CYS A O 1
ATOM 603 N N . ALA A 1 83 ? -24.34056 21.61881 -5.20957 1.000 13.16148 75 ALA A N 1
ATOM 604 C CA . ALA A 1 83 ? -24.21821 22.65157 -6.23472 1.000 15.42949 75 ALA A CA 1
ATOM 605 C C . ALA A 1 83 ? -23.25809 22.23694 -7.34267 1.000 16.07565 75 ALA A C 1
ATOM 606 O O . ALA A 1 83 ? -23.44566 22.62535 -8.50594 1.000 17.27492 75 ALA A O 1
ATOM 608 N N . ALA A 1 84 ? -22.24017 21.44822 -7.01000 1.000 13.79619 76 ALA A N 1
ATOM 609 C CA . ALA A 1 84 ? -21.26487 20.98108 -7.98117 1.000 15.01918 76 ALA A CA 1
ATOM 610 C C . ALA A 1 84 ? -20.96170 19.51713 -7.71299 1.000 13.17282 76 ALA A C 1
ATOM 611 O O . ALA A 1 84 ? -20.97077 19.07621 -6.55622 1.000 14.56784 76 ALA A O 1
ATOM 613 N N . PRO A 1 85 ? -20.69255 18.74133 -8.76109 1.000 13.64364 77 PRO A N 1
ATOM 614 C CA . PRO A 1 85 ? -20.29917 17.34412 -8.56405 1.000 13.70000 77 PRO A CA 1
ATOM 615 C C . PRO A 1 85 ? -19.07880 17.24773 -7.66813 1.000 11.81522 77 PRO A C 1
ATOM 616 O O . PRO A 1 85 ? -18.19465 18.10876 -7.68363 1.000 13.40946 77 PRO A O 1
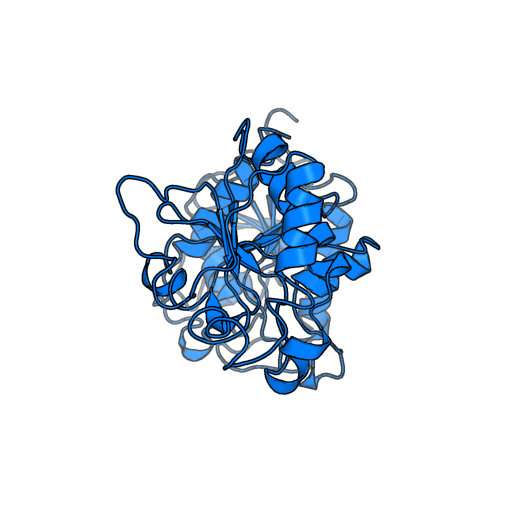ATOM 620 N N . VAL A 1 86 ? -19.04389 16.17321 -6.89812 1.000 12.21651 78 VAL A N 1
ATOM 621 C CA . VAL A 1 86 ? -18.10604 16.00097 -5.79671 1.000 10.65634 78 VAL A CA 1
ATOM 622 C C . VAL A 1 86 ? -16.93078 15.15676 -6.26558 1.000 13.47819 78 VAL A C 1
ATOM 623 O O . VAL A 1 86 ? -17.10304 14.16416 -6.98242 1.000 15.90437 78 VAL A O 1
ATOM 627 N N . ILE A 1 87 ? -15.73240 15.53814 -5.83570 1.000 12.32253 79 ILE A N 1
ATOM 628 C CA . ILE A 1 87 ? -14.52491 14.74724 -6.03076 1.000 12.24099 79 ILE A CA 1
ATOM 629 C C . ILE A 1 87 ? -14.05598 14.32656 -4.64606 1.000 11.92458 79 ILE A C 1
ATOM 630 O O . ILE A 1 87 ? -13.86873 15.17913 -3.77028 1.000 12.12131 79 ILE A O 1
ATOM 635 N N . SER A 1 88 ? -13.90112 13.01929 -4.43502 1.000 12.66291 80 SER A N 1
ATOM 636 C CA A SER A 1 88 ? -13.52735 12.50983 -3.11821 0.736 10.96950 80 SER A CA 1
ATOM 637 C CA B SER A 1 88 ? -13.53889 12.51785 -3.11448 0.264 11.84353 80 SER A CA 1
ATOM 638 C C . SER A 1 88 ? -12.26542 13.18152 -2.60227 1.000 11.17083 80 SER A C 1
ATOM 639 O O . SER A 1 88 ? -11.25549 13.26178 -3.30955 1.000 13.80340 80 SER A O 1
ATOM 644 N N . GLY A 1 89 ? -12.32378 13.65191 -1.35762 1.000 11.71157 81 GLY A N 1
ATOM 645 C CA . GLY A 1 89 ? -11.17999 14.26580 -0.71103 1.000 12.21657 81 GLY A CA 1
ATOM 646 C C . GLY A 1 89 ? -10.93261 15.71356 -1.06703 1.000 13.22951 81 GLY A C 1
ATOM 647 O O . GLY A 1 89 ? -10.03643 16.33151 -0.47678 1.000 16.07410 81 GLY A O 1
ATOM 648 N N . GLU A 1 90 ? -11.68778 16.28016 -2.00374 1.000 13.37054 82 GLU A N 1
ATOM 649 C CA . GLU A 1 90 ? -11.44367 17.62728 -2.51491 1.000 12.74121 82 GLU A CA 1
ATOM 650 C C . GLU A 1 90 ? -12.54116 18.55523 -2.00113 1.000 11.34826 82 GLU A C 1
ATOM 651 O O . GLU A 1 90 ? -13.67000 18.53368 -2.49845 1.000 13.09086 82 GLU A O 1
ATOM 657 N N . LEU A 1 91 ? -12.21147 19.36895 -1.00276 1.000 10.33150 83 LEU A N 1
ATOM 658 C CA . LEU A 1 91 ? -13.17510 20.33881 -0.49937 1.000 10.66290 83 LEU A CA 1
ATOM 659 C C . LEU A 1 91 ? -13.55451 21.31501 -1.60093 1.000 10.86126 83 LEU A C 1
ATOM 660 O O . LEU A 1 91 ? -12.71931 21.72975 -2.40576 1.000 13.30801 83 LEU A O 1
ATOM 665 N N . ASN A 1 92 ? -14.81390 21.70008 -1.61786 1.000 11.63656 84 ASN A N 1
ATOM 666 C CA . ASN A 1 92 ? -15.29729 22.67685 -2.57509 1.000 10.53236 84 ASN A CA 1
ATOM 667 C C . ASN A 1 92 ? -16.19781 23.64862 -1.82625 1.000 10.96791 84 ASN A C 1
ATOM 668 O O . ASN A 1 92 ? -17.27269 23.26140 -1.34569 1.000 11.26933 84 ASN A O 1
ATOM 673 N N . PRO A 1 93 ? -15.79477 24.91092 -1.69276 1.000 12.45539 85 PRO A N 1
ATOM 674 C CA A PRO A 1 93 ? -16.64801 25.87786 -0.98570 0.452 13.18255 85 PRO A CA 1
ATOM 675 C CA B PRO A 1 93 ? -16.64955 25.87527 -0.98451 0.548 13.58406 85 PRO A CA 1
ATOM 676 C C . PRO A 1 93 ? -18.00523 26.06274 -1.63416 1.000 12.46153 85 PRO A C 1
ATOM 677 O O . PRO A 1 93 ? -18.95276 26.47667 -0.95140 1.000 12.58557 85 PRO A O 1
ATOM 684 N N . GLN A 1 94 ? -18.13884 25.75246 -2.92691 1.000 11.72873 86 GLN A N 1
ATOM 685 C CA A GLN A 1 94 ? -19.43027 25.85588 -3.59574 0.475 12.33499 86 GLN A CA 1
ATOM 686 C CA B GLN A 1 94 ? -19.43816 25.87672 -3.57057 0.525 12.41972 86 GLN A CA 1
ATOM 687 C C . GLN A 1 94 ? -20.45886 24.89066 -3.02629 1.000 11.65705 86 GLN A C 1
ATOM 688 O O . GLN A 1 94 ? -21.65693 25.09105 -3.23932 1.000 13.46966 86 GLN A O 1
ATOM 699 N N . ASN A 1 95 ? -20.01850 23.83199 -2.34504 1.000 11.31278 87 ASN A N 1
ATOM 700 C CA . ASN A 1 95 ? -20.91796 22.85666 -1.74511 1.000 10.03895 87 ASN A CA 1
ATOM 701 C C . ASN A 1 95 ? -21.14408 23.09103 -0.25690 1.000 10.08587 87 ASN A C 1
ATOM 702 O O . ASN A 1 95 ? -21.76423 22.24970 0.40437 1.000 11.69994 87 ASN A O 1
ATOM 707 N N . ALA A 1 96 ? -20.67330 24.21937 0.28120 1.000 10.56148 88 ALA A N 1
ATOM 708 C CA . ALA A 1 96 ? -20.92942 24.52345 1.68651 1.000 11.83190 88 ALA A CA 1
ATOM 709 C C . ALA A 1 96 ? -22.41118 24.77280 1.93474 1.000 10.13003 88 ALA A C 1
ATOM 710 O O . ALA A 1 96 ? -22.96012 24.32034 2.94559 1.000 11.35791 88 ALA A O 1
ATOM 712 N N . ALA A 1 97 ? -23.07628 25.50036 1.03064 1.000 10.66749 89 ALA A N 1
ATOM 713 C CA . ALA A 1 97 ? -24.50457 25.74529 1.20506 1.000 11.81396 89 ALA A CA 1
ATOM 714 C C . ALA A 1 97 ? -25.29928 24.44301 1.20237 1.000 12.19456 89 ALA A C 1
ATOM 715 O O . ALA A 1 97 ? -26.29441 24.31278 1.93099 1.000 12.06879 89 ALA A O 1
ATOM 717 N N . TYR A 1 98 ? -24.86551 23.46797 0.40752 1.000 11.31105 90 TYR A N 1
ATOM 718 C CA . TYR A 1 98 ? -25.48663 22.15075 0.41805 1.000 10.02430 90 TYR A CA 1
ATOM 719 C C . TYR A 1 98 ? -25.39635 21.51553 1.79859 1.000 7.95481 90 TYR A C 1
ATOM 720 O O . TYR A 1 98 ? -26.39008 20.98225 2.31679 1.000 8.99715 90 TYR A O 1
ATOM 729 N N . VAL A 1 99 ? -24.20897 21.56774 2.41974 1.000 10.26041 91 VAL A N 1
ATOM 730 C CA . VAL A 1 99 ? -24.04569 21.00935 3.76034 1.000 9.56634 91 VAL A CA 1
ATOM 731 C C . VAL A 1 99 ? -24.98783 21.69729 4.73720 1.000 9.89592 91 VAL A C 1
ATOM 732 O O . VAL A 1 99 ? -25.66396 21.04323 5.54519 1.000 10.72893 91 VAL A O 1
ATOM 736 N N . MET A 1 100 ? -25.05054 23.03085 4.67412 1.000 10.48594 92 MET A N 1
ATOM 737 C CA . MET A 1 100 ? -25.94369 23.75370 5.57002 1.000 10.36618 92 MET A CA 1
ATOM 738 C C . MET A 1 100 ? -27.39642 23.40569 5.29888 1.000 9.86650 92 MET A C 1
ATOM 739 O O . MET A 1 100 ? -28.20964 23.41656 6.22751 1.000 10.90293 92 MET A O 1
ATOM 744 N N . GLU A 1 101 ? -27.73460 23.07610 4.04588 1.000 10.18197 93 GLU A N 1
ATOM 745 C CA . GLU A 1 101 ? -29.09977 22.64956 3.74251 1.000 10.85891 93 GLU A CA 1
ATOM 746 C C . GLU A 1 101 ? -29.41875 21.32227 4.41197 1.000 10.35001 93 GLU A C 1
ATOM 747 O O . GLU A 1 101 ? -30.52600 21.13403 4.92501 1.000 10.73068 93 GLU A O 1
ATOM 753 N N . LEU A 1 102 ? -28.45753 20.39567 4.43637 1.000 9.93278 94 LEU A N 1
ATOM 754 C CA . LEU A 1 102 ? -28.65932 19.14448 5.15968 1.000 9.52679 94 LEU A CA 1
ATOM 755 C C . LEU A 1 102 ? -28.95180 19.40751 6.63077 1.000 8.54170 94 LEU A C 1
ATOM 756 O O . LEU A 1 102 ? -29.85605 18.79524 7.21254 1.000 10.24947 94 LEU A O 1
ATOM 761 N N . LEU A 1 103 ? -28.19603 20.31831 7.25388 1.000 10.82685 95 LEU A N 1
ATOM 762 C CA . LEU A 1 103 ? -28.41023 20.62312 8.66719 1.000 10.30604 95 LEU A CA 1
ATOM 763 C C . LEU A 1 103 ? -29.76518 21.28609 8.89215 1.000 10.04502 95 LEU A C 1
ATOM 764 O O . LEU A 1 103 ? -30.47920 20.96074 9.85472 1.000 10.92290 95 LEU A O 1
ATOM 769 N N . THR A 1 104 ? -30.12203 22.23833 8.02745 1.000 11.21503 96 THR A N 1
ATOM 770 C CA . THR A 1 104 ? -31.36294 22.98745 8.20062 1.000 12.23438 96 THR A CA 1
ATOM 771 C C . THR A 1 104 ? -32.55814 22.09056 7.94041 1.000 11.26889 96 THR A C 1
ATOM 772 O O . THR A 1 104 ? -33.51165 22.05033 8.72940 1.000 12.70846 96 THR A O 1
ATOM 776 N N . LEU A 1 105 ? -32.51007 21.33173 6.85183 1.000 14.41302 97 LEU A N 1
ATOM 777 C CA . LEU A 1 105 ? -33.58913 20.40146 6.55574 1.000 15.78859 97 LEU A CA 1
ATOM 778 C C . LEU A 1 105 ? -33.68518 19.31261 7.61961 1.000 15.49977 97 LEU A C 1
ATOM 779 O O . LEU A 1 105 ? -34.78700 18.95750 8.05401 1.000 19.50092 97 LEU A O 1
ATOM 784 N N . GLY A 1 106 ? -32.54634 18.80501 8.09149 1.000 15.75914 98 GLY A N 1
ATOM 785 C CA . GLY A 1 106 ? -32.57693 17.78228 9.12851 1.000 16.40599 98 GLY A CA 1
ATOM 786 C C . GLY A 1 106 ? -33.20639 18.27243 10.41942 1.000 13.32705 98 GLY A C 1
ATOM 787 O O . GLY A 1 106 ? -34.04459 17.59045 11.01839 1.000 14.32154 98 GLY A O 1
ATOM 788 N N . ALA A 1 107 ? -32.81783 19.47134 10.86240 1.000 11.55791 99 ALA A N 1
ATOM 789 C CA . ALA A 1 107 ? -33.41363 20.04138 12.06706 1.000 11.35714 99 ALA A CA 1
ATOM 790 C C . ALA A 1 107 ? -34.90820 20.26161 11.88491 1.000 11.83347 99 ALA A C 1
ATOM 791 O O . ALA A 1 107 ? -35.71065 19.92955 12.76841 1.000 12.27645 99 ALA A O 1
ATOM 793 N N . SER A 1 108 ? -35.29623 20.83697 10.74508 1.000 10.78101 100 SER A N 1
ATOM 794 C CA . SER A 1 108 ? -36.70027 21.14641 10.48616 1.000 12.73628 100 SER A CA 1
ATOM 795 C C . SER A 1 108 ? -37.55099 19.88371 10.43876 1.000 12.88727 100 SER A C 1
ATOM 796 O O . SER A 1 108 ? -38.62882 19.82217 11.05042 1.000 13.45521 100 SER A O 1
ATOM 799 N N . LEU A 1 109 ? -37.09464 18.86772 9.70373 1.000 11.30761 101 LEU A N 1
ATOM 800 C CA . LEU A 1 109 ? -37.88849 17.65015 9.55173 1.000 11.45974 101 LEU A CA 1
ATOM 801 C C . LEU A 1 109 ? -38.02624 16.91668 10.87699 1.000 12.69781 101 LEU A C 1
ATOM 802 O O . LEU A 1 109 ? -39.09029 16.37683 11.18594 1.000 14.69917 101 LEU A O 1
ATOM 807 N N . CYS A 1 110 ? -36.97008 16.90810 11.69079 1.000 11.80273 102 CYS A N 1
ATOM 808 C CA . CYS A 1 110 ? -37.08270 16.31334 13.01833 1.000 12.71905 102 CYS A CA 1
ATOM 809 C C . CYS A 1 110 ? -37.95019 17.15873 13.94143 1.000 12.28157 102 CYS A C 1
ATOM 810 O O . CYS A 1 110 ? -38.70020 16.61430 14.75904 1.000 14.63405 102 CYS A O 1
ATOM 813 N N . SER A 1 111 ? -37.86394 18.48828 13.82869 1.000 12.74924 103 SER A N 1
ATOM 814 C CA A SER A 1 111 ? -38.67850 19.35902 14.67189 0.660 13.78373 103 SER A CA 1
ATOM 815 C CA B SER A 1 111 ? -38.67709 19.35021 14.68086 0.340 13.72368 103 SER A CA 1
ATOM 816 C C . SER A 1 111 ? -40.16001 19.09554 14.45934 1.000 15.32351 103 SER A C 1
ATOM 817 O O . SER A 1 111 ? -40.95353 19.15655 15.40465 1.000 18.41910 103 SER A O 1
ATOM 822 N N . LYS A 1 112 ? -40.54702 18.80764 13.22089 1.000 17.00217 104 LYS A N 1
ATOM 823 C CA . LYS A 1 112 ? -41.92595 18.52173 12.86725 1.000 17.13374 104 LYS A CA 1
ATOM 824 C C . LYS A 1 112 ? -42.32822 17.08455 13.15981 1.000 17.74654 104 LYS A C 1
ATOM 825 O O . LYS A 1 112 ? -43.48894 16.72608 12.93096 1.000 20.93867 104 LYS A O 1
ATOM 831 N N . GLY A 1 113 ? -41.41466 16.26288 13.67206 1.000 17.43358 105 GLY A N 1
ATOM 832 C CA . GLY A 1 113 ? -41.72737 14.87991 13.97241 1.000 17.78552 105 GLY A CA 1
ATOM 833 C C . GLY A 1 113 ? -41.73563 13.94425 12.78601 1.000 16.26326 105 GLY A C 1
ATOM 834 O O . GLY A 1 113 ? -42.14112 12.78689 12.93721 1.000 19.21699 105 GLY A O 1
ATOM 835 N N . GLU A 1 114 ? -41.28968 14.40125 11.61206 1.000 16.06679 106 GLU A N 1
ATOM 836 C CA . GLU A 1 114 ? -41.26722 13.53667 10.43766 1.000 16.39632 106 GLU A CA 1
ATOM 837 C C . GLU A 1 114 ? -40.26395 12.41155 10.61064 1.000 14.92742 106 GLU A C 1
ATOM 838 O O . GLU A 1 114 ? -40.42492 11.33359 10.02907 1.000 16.41082 106 GLU A O 1
ATOM 844 N N . PHE A 1 115 ? -39.22960 12.64962 11.40640 1.000 13.55592 107 PHE A N 1
ATOM 845 C CA . PHE A 1 115 ? -38.21235 11.66348 11.72143 1.000 12.42309 107 PHE A CA 1
ATOM 846 C C . PHE A 1 115 ? -37.98408 11.71296 13.21876 1.000 13.55076 107 PHE A C 1
ATOM 847 O O . PHE A 1 115 ? -38.22290 12.74194 13.85728 1.000 14.39196 107 PHE A O 1
ATOM 855 N N . SER A 1 116 ? -37.56472 10.58331 13.78235 1.000 12.89189 108 SER A N 1
ATOM 856 C CA . SER A 1 116 ? -37.55535 10.44417 15.23114 1.000 12.44329 108 SER A CA 1
ATOM 857 C C . SER A 1 116 ? -36.29351 10.98266 15.88251 1.000 12.16768 108 SER A C 1
ATOM 858 O O . SER A 1 116 ? -36.27750 11.16774 17.10332 1.000 14.55144 108 SER A O 1
ATOM 861 N N . ALA A 1 117 ? -35.24396 11.22836 15.10238 1.000 11.51436 109 ALA A N 1
ATOM 862 C CA . ALA A 1 117 ? -33.97686 11.71978 15.62596 1.000 10.34571 109 ALA A CA 1
ATOM 863 C C . ALA A 1 117 ? -33.10749 12.08053 14.43828 1.000 10.55436 109 ALA A C 1
ATOM 864 O O . ALA A 1 117 ? -33.33083 11.60737 13.32113 1.000 11.27229 109 ALA A O 1
ATOM 866 N N . LEU A 1 118 ? -32.09090 12.89503 14.70928 1.000 10.11015 110 LEU A N 1
ATOM 867 C CA . LEU A 1 118 ? -31.11134 13.30754 13.71447 1.000 9.05659 110 LEU A CA 1
ATOM 868 C C . LEU A 1 118 ? -29.74197 12.77696 14.11616 1.000 10.08263 110 LEU A C 1
ATOM 869 O O . LEU A 1 118 ? -29.33949 12.89726 15.27801 1.000 11.96845 110 LEU A O 1
ATOM 874 N N . VAL A 1 119 ? -29.03475 12.18452 13.16350 1.000 8.51728 111 VAL A N 1
ATOM 875 C CA . VAL A 1 119 ? -27.65744 11.73610 13.35764 1.000 8.19521 111 VAL A CA 1
ATOM 876 C C . VAL A 1 119 ? -26.81309 12.45193 12.31857 1.000 7.45571 111 VAL A C 1
ATOM 877 O O . VAL A 1 119 ? -27.16820 12.46937 11.14033 1.000 9.61099 111 VAL A O 1
ATOM 881 N N . THR A 1 120 ? -25.69906 13.03587 12.74495 1.000 8.60706 112 THR A N 1
ATOM 882 C CA . THR A 1 120 ? -24.86838 13.83387 11.85092 1.000 9.08482 112 THR A CA 1
ATOM 883 C C . THR A 1 120 ? -23.55117 13.13759 11.53355 1.000 7.29019 112 THR A C 1
ATOM 884 O O . THR A 1 120 ? -22.75202 12.84669 12.43517 1.000 9.00929 112 THR A O 1
ATOM 888 N N . ALA A 1 12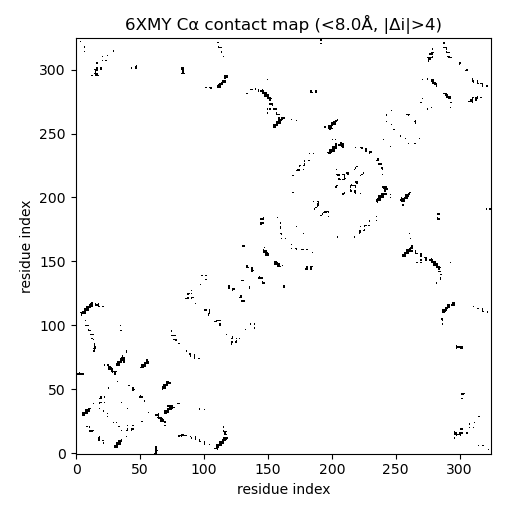1 ? -23.30634 12.93624 10.24592 1.000 8.72162 113 ALA A N 1
ATOM 889 C CA . ALA A 1 121 ? -21.98553 12.60347 9.75365 1.000 8.58385 113 ALA A CA 1
ATOM 890 C C . ALA A 1 121 ? -21.12576 13.87183 9.81598 1.000 9.69055 113 ALA A C 1
ATOM 891 O O . ALA A 1 121 ? -21.64305 14.97132 10.01462 1.000 10.03968 113 ALA A O 1
ATOM 893 N N . PRO A 1 122 ? -19.80299 13.76268 9.67265 1.000 8.13079 114 PRO A N 1
ATOM 894 C CA . PRO A 1 122 ? -18.96025 14.92895 9.95945 1.000 9.79185 114 PRO A CA 1
ATOM 895 C C . PRO A 1 122 ? -19.02403 15.98437 8.86415 1.000 9.68534 114 PRO A C 1
ATOM 896 O O . PRO A 1 122 ? -19.23379 15.68043 7.68707 1.000 9.12804 114 PRO A O 1
ATOM 900 N N . VAL A 1 123 ? -18.85974 17.24440 9.28054 1.000 8.58865 115 VAL A N 1
ATOM 901 C CA . VAL A 1 123 ? -18.75682 18.38106 8.37443 1.000 9.35888 115 VAL A CA 1
ATOM 902 C C . VAL A 1 123 ? -17.39623 19.03654 8.56234 1.000 10.54793 115 VAL A C 1
ATOM 903 O O . VAL A 1 123 ? -16.76033 18.91732 9.60710 1.000 11.62366 115 VAL A O 1
ATOM 907 N N . HIS A 1 124 ? -16.95310 19.73382 7.52673 1.000 10.57695 116 HIS A N 1
ATOM 908 C CA . HIS A 1 124 ? -15.67981 20.44099 7.54802 1.000 11.11258 116 HIS A CA 1
ATOM 909 C C . HIS A 1 124 ? -15.95803 21.90422 7.87024 1.000 10.08067 116 HIS A C 1
ATOM 910 O O . HIS A 1 124 ? -16.49372 22.63928 7.03541 1.000 10.23228 116 HIS A O 1
ATOM 917 N N . LYS A 1 125 ? -15.59683 22.32420 9.08219 1.000 9.80298 117 LYS A N 1
ATOM 918 C CA A LYS A 1 125 ? -15.96404 23.65942 9.54202 0.527 9.55172 117 LYS A CA 1
ATOM 919 C CA B LYS A 1 125 ? -15.95898 23.65882 9.54795 0.473 10.40376 117 LYS A CA 1
ATOM 920 C C . LYS A 1 125 ? -15.29298 24.74455 8.70959 1.000 11.76144 117 LYS A C 1
ATOM 921 O O . LYS A 1 125 ? -15.93745 25.72213 8.31044 1.000 11.10422 117 LYS A O 1
ATOM 932 N N . ALA A 1 126 ? -13.99062 24.59784 8.43968 1.000 9.08231 118 ALA A N 1
ATOM 933 C CA . ALA A 1 126 ? -13.28912 25.63714 7.69068 1.000 10.70097 118 ALA A CA 1
ATOM 934 C C . ALA A 1 126 ? -13.86538 25.82031 6.29318 1.000 10.18385 118 ALA A C 1
ATOM 935 O O . ALA A 1 126 ? -13.96777 26.95242 5.81115 1.000 12.39961 118 ALA A O 1
ATOM 937 N N . ASN A 1 127 ? -14.22360 24.72308 5.61280 1.000 10.39880 119 ASN A N 1
ATOM 938 C CA . ASN A 1 127 ? -14.80076 24.85812 4.27600 1.000 10.84775 119 ASN A CA 1
ATOM 939 C C . ASN A 1 127 ? -16.07526 25.69187 4.31520 1.000 10.72127 119 ASN A C 1
ATOM 940 O O . ASN A 1 127 ? -16.30789 26.52510 3.43104 1.000 12.11012 119 ASN A O 1
ATOM 945 N N . ILE A 1 128 ? -16.90472 25.48675 5.34411 1.000 10.04411 120 ILE A N 1
ATOM 946 C CA A ILE A 1 128 ? -18.13075 26.26604 5.47466 0.734 9.80362 120 ILE A CA 1
ATOM 947 C CA B ILE A 1 128 ? -18.13360 26.26485 5.49158 0.266 9.92284 120 ILE A CA 1
ATOM 948 C C . ILE A 1 128 ? -17.80557 27.73761 5.69846 1.000 9.67195 120 ILE A C 1
ATOM 949 O O . ILE A 1 128 ? -18.38803 28.62683 5.05876 1.000 10.81095 120 ILE A O 1
ATOM 958 N N . ASN A 1 129 ? -16.85802 28.01853 6.59669 1.000 10.87178 121 ASN A N 1
ATOM 959 C CA . ASN A 1 129 ? -16.46252 29.40299 6.83351 1.000 11.24956 121 ASN A CA 1
ATOM 960 C C . ASN A 1 129 ? -15.80934 30.01811 5.60035 1.000 13.10082 121 ASN A C 1
ATOM 961 O O . ASN A 1 129 ? -16.00877 31.20605 5.31559 1.000 13.91662 121 ASN A O 1
ATOM 966 N N . ALA A 1 130 ? -15.02789 29.22862 4.85450 1.000 12.43613 122 ALA A N 1
ATOM 967 C CA . ALA A 1 130 ? -14.37116 29.75385 3.65716 1.000 12.43489 122 ALA A CA 1
ATOM 968 C C . ALA A 1 130 ? -15.38496 30.19594 2.61286 1.000 13.20175 122 ALA A C 1
ATOM 969 O O . ALA A 1 130 ? -15.11095 31.11069 1.82736 1.000 16.15504 122 ALA A O 1
ATOM 971 N N . ALA A 1 131 ? -16.56196 29.57559 2.60250 1.000 12.79073 123 ALA A N 1
ATOM 972 C CA . ALA A 1 131 ? -17.62981 29.96594 1.69544 1.000 13.83753 123 ALA A CA 1
ATOM 973 C C . ALA A 1 131 ? -18.38364 31.19717 2.16723 1.000 13.86686 123 ALA A C 1
ATOM 974 O O . ALA A 1 131 ? -19.28122 31.65714 1.45609 1.000 20.39135 123 ALA A O 1
ATOM 976 N N . GLY A 1 132 ? -18.03910 31.74299 3.33043 1.000 13.25137 124 GLY A N 1
ATOM 977 C CA . GLY A 1 132 ? -18.68471 32.92922 3.84811 1.000 14.27751 124 GLY A CA 1
ATOM 978 C C . GLY A 1 132 ? -19.77225 32.67220 4.86724 1.000 15.46531 124 GLY A C 1
ATOM 979 O O . GLY A 1 132 ? -20.48601 33.61221 5.23690 1.000 18.49338 124 GLY A O 1
ATOM 980 N N . ILE A 1 133 ? -19.91279 31.43995 5.34074 1.000 13.01453 125 ILE A N 1
ATOM 981 C CA . ILE A 1 133 ? -20.96314 31.06253 6.27647 1.000 12.93959 125 ILE A CA 1
ATOM 982 C C . ILE A 1 133 ? -20.30314 30.92214 7.64128 1.000 13.24481 125 ILE A C 1
ATOM 983 O O . ILE A 1 133 ? -19.49002 30.01477 7.85564 1.000 14.37834 125 ILE A O 1
ATOM 988 N N . THR A 1 134 ? -20.63256 31.81339 8.57067 1.000 16.43468 126 THR A N 1
ATOM 989 C CA . THR A 1 134 ? -20.05782 31.71554 9.90826 1.000 16.81925 126 THR A CA 1
ATOM 990 C C . THR A 1 134 ? -20.62289 30.48709 10.61619 1.000 16.92436 126 THR A C 1
ATOM 991 O O . THR A 1 134 ? -21.84219 30.32998 10.72584 1.000 19.44042 126 THR A O 1
ATOM 995 N N . PHE A 1 135 ? -19.74002 29.60510 11.08152 1.000 13.83668 127 PHE A N 1
ATOM 996 C CA . PHE A 1 135 ? -20.16848 28.29841 11.57584 1.000 14.67714 127 PHE A CA 1
ATOM 997 C C . PHE A 1 135 ? -19.12708 27.79506 12.56019 1.000 14.08984 127 PHE A C 1
ATOM 998 O O . PHE A 1 135 ? -17.95824 27.63960 12.19892 1.000 16.16217 127 PHE A O 1
ATOM 1006 N N . THR A 1 136 ? -19.54389 27.54605 13.79647 1.000 13.74912 128 THR A N 1
ATOM 1007 C CA A THR A 1 136 ? -18.61990 26.97438 14.76074 0.596 14.21897 128 THR A CA 1
ATOM 1008 C CA B THR A 1 136 ? -18.70057 27.00161 14.85466 0.404 14.99448 128 THR A CA 1
ATOM 1009 C C . THR A 1 136 ? -18.82793 25.48826 14.98693 1.000 13.77422 128 THR A C 1
ATOM 1010 O O . THR A 1 136 ? -17.87904 24.81808 15.40483 1.000 16.63962 128 THR A O 1
ATOM 1017 N N . GLY A 1 137 ? -20.00390 24.95207 14.68638 1.000 13.43844 129 GLY A N 1
ATOM 1018 C CA . GLY A 1 137 ? -20.25570 23.53288 14.82664 1.000 13.32145 129 GLY A CA 1
ATOM 1019 C C . GLY A 1 137 ? -21.74032 23.27862 14.74586 1.000 11.11233 129 GLY A C 1
ATOM 1020 O O . GLY A 1 137 ? -22.55989 24.20884 14.80519 1.000 10.92918 129 GLY A O 1
ATOM 1021 N N . HIS A 1 138 ? -22.07978 21.99107 14.58187 1.000 11.25693 130 HIS A N 1
ATOM 1022 C CA . HIS A 1 138 ? -23.48703 21.58573 14.61181 1.000 10.73813 130 HIS A CA 1
ATOM 1023 C C . HIS A 1 138 ? -24.15378 22.04642 15.89870 1.000 9.44960 130 HIS A C 1
ATOM 1024 O O . HIS A 1 138 ? -25.33038 22.43203 15.90001 1.000 11.23221 130 HIS A O 1
ATOM 1031 N N . THR A 1 139 ? -23.43358 21.94476 17.01734 1.000 9.36717 131 THR A N 1
ATOM 1032 C CA . THR A 1 139 ? -24.03681 22.17042 18.32553 1.000 9.59184 131 THR A CA 1
ATOM 1033 C C . THR A 1 139 ? -24.58709 23.58633 18.42773 1.000 10.78445 131 THR A C 1
ATOM 1034 O O . THR A 1 139 ? -25.74315 23.79342 18.83009 1.000 11.82962 131 THR A O 1
ATOM 1038 N N . GLU A 1 140 ? -23.78059 24.57349 18.03182 1.000 10.96469 132 GLU A N 1
ATOM 1039 C CA . GLU A 1 140 ? -24.22847 25.96330 18.06334 1.000 12.38169 132 GLU A CA 1
ATOM 1040 C C . GLU A 1 140 ? -25.26594 26.23380 16.98086 1.000 11.13857 132 GLU A C 1
ATOM 1041 O O . GLU A 1 140 ? -26.20886 27.00863 17.19361 1.000 12.83858 132 GLU A O 1
ATOM 1047 N N . PHE A 1 141 ? -25.10423 25.61361 15.80778 1.000 11.63349 133 PHE A N 1
ATOM 1048 C CA . PHE A 1 141 ? -26.09259 25.78129 14.75054 1.000 10.54172 133 PHE A CA 1
ATOM 1049 C C . PHE A 1 141 ? -27.46888 25.34235 15.22977 1.000 12.54299 133 PHE A C 1
ATOM 1050 O O . PHE A 1 141 ? -28.46223 26.04792 15.03011 1.000 13.55119 133 PHE A O 1
ATOM 1058 N N . PHE A 1 142 ? -27.54630 24.16905 15.86473 1.000 11.38779 134 PHE A N 1
ATOM 1059 C CA . PHE A 1 142 ? -28.84438 23.66268 16.30269 1.000 12.67844 134 PHE A CA 1
ATOM 1060 C C . PHE A 1 142 ? -29.38976 24.47484 17.47055 1.000 12.22862 134 PHE A C 1
ATOM 1061 O O . PHE A 1 142 ? -30.60077 24.70781 17.55524 1.000 14.62440 134 PHE A O 1
ATOM 1069 N N . ALA A 1 143 ? -28.51976 24.90032 18.39010 1.000 11.23336 135 ALA A N 1
ATOM 1070 C CA . ALA A 1 143 ? -28.96811 25.77756 19.46752 1.000 12.09956 135 ALA A CA 1
ATOM 1071 C C . ALA A 1 143 ? -29.61769 27.03810 18.90760 1.000 13.97363 135 ALA A C 1
ATOM 1072 O O . ALA A 1 143 ? -30.70116 27.44529 19.34755 1.000 16.41501 135 ALA A O 1
ATOM 1074 N N . ASP A 1 144 ? -28.97503 27.66045 17.91814 1.000 15.71402 136 ASP A N 1
ATOM 1075 C CA . ASP A 1 144 ? -29.54856 28.84442 17.28152 1.000 17.95283 136 ASP A CA 1
ATOM 1076 C C . ASP A 1 144 ? -30.84603 28.51344 16.55047 1.000 17.29520 136 ASP A C 1
ATOM 1077 O O . ASP A 1 144 ? -31.82785 29.25782 16.65477 1.000 18.77907 136 ASP A O 1
ATOM 1082 N N . PHE A 1 145 ? -30.87095 27.39667 15.81559 1.000 15.49630 137 PHE A N 1
ATOM 1083 C CA . PHE A 1 145 ? -32.05893 27.02892 15.04679 1.000 16.00851 137 PHE A CA 1
ATOM 1084 C C . PHE A 1 145 ? -33.27127 26.87661 15.95451 1.000 17.01489 137 PHE A C 1
ATOM 1085 O O . PHE A 1 145 ? -34.36735 27.34201 15.62302 1.000 18.79700 137 PHE A O 1
ATOM 1093 N N . PHE A 1 146 ? -33.09255 26.23339 17.10552 1.000 15.86535 138 PHE A N 1
ATOM 1094 C CA . PHE A 1 146 ? -34.18617 25.97919 18.03083 1.000 16.22417 138 PHE A CA 1
ATOM 1095 C C . PHE A 1 146 ? -34.33410 27.06301 19.08868 1.000 18.47400 138 PHE A C 1
ATOM 1096 O O . PHE A 1 146 ? -35.18703 26.93421 19.97762 1.000 20.60519 138 PHE A O 1
ATOM 1104 N N . GLU A 1 147 ? -33.54304 28.13026 18.99612 1.000 18.81874 139 GLU A N 1
ATOM 1105 C CA . GLU A 1 147 ? -33.59127 29.24177 19.94181 1.000 21.85438 139 GLU A CA 1
ATOM 1106 C C . GLU A 1 147 ? -33.46588 28.76616 21.38736 1.000 21.65513 139 GLU A C 1
ATOM 1107 O O . GLU A 1 147 ? -34.19266 29.20924 22.27645 1.000 23.09971 139 GLU A O 1
ATOM 1113 N N . VAL A 1 148 ? -32.52818 27.85225 21.62062 1.000 18.62520 140 VAL A N 1
ATOM 1114 C CA . VAL A 1 148 ? -32.21927 27.34550 22.95313 1.000 18.26984 140 VAL A CA 1
ATOM 1115 C C . VAL A 1 148 ? -30.98357 28.07479 23.46471 1.000 18.62594 140 VAL A C 1
ATOM 1116 O O . VAL A 1 148 ? -29.95895 28.13286 22.77348 1.000 19.41104 140 VAL A O 1
ATOM 1120 N N . GLU A 1 149 ? -31.07159 28.62565 24.67679 1.000 18.35134 141 GLU A N 1
ATOM 1121 C CA . GLU A 1 149 ? -29.94561 29.38206 25.21915 1.000 20.18685 141 GLU A CA 1
ATOM 1122 C C . GLU A 1 149 ? -28.77182 28.47332 25.57109 1.000 18.48550 141 GLU A C 1
ATOM 1123 O O . GLU A 1 149 ? -27.61917 28.78075 25.24363 1.000 20.29007 141 GLU A O 1
ATOM 1129 N N . THR A 1 150 ? -29.03753 27.35169 26.24074 1.000 16.72844 142 THR A N 1
ATOM 1130 C CA . THR A 1 150 ? -27.98063 26.46083 26.71202 1.000 16.10721 142 THR A CA 1
ATOM 1131 C C . THR A 1 150 ? -28.19523 25.06746 26.14305 1.000 14.57286 142 THR A C 1
ATOM 1132 O O . THR A 1 150 ? -29.17986 24.39762 26.47412 1.000 18.59720 142 THR A O 1
ATOM 1136 N N . VAL A 1 151 ? -27.27463 24.63520 25.28882 1.000 11.67566 143 VAL A N 1
ATOM 1137 C CA . VAL A 1 151 ? -27.15675 23.23862 24.91310 1.000 11.78648 143 VAL A CA 1
ATOM 1138 C C . VAL A 1 151 ? -25.80533 22.75239 25.41418 1.000 11.20421 143 VAL A C 1
ATOM 1139 O O . VAL A 1 151 ? -24.91727 23.54174 25.74933 1.000 14.35662 143 VAL A O 1
ATOM 1143 N N . VAL A 1 152 ? -25.65690 21.43777 25.48484 1.000 10.35337 144 VAL A N 1
ATOM 1144 C CA . VAL A 1 152 ? -24.44621 20.84134 26.03139 1.000 10.84136 144 VAL A CA 1
ATOM 1145 C C . VAL A 1 152 ? -23.95663 19.77268 25.06941 1.000 9.36807 144 VAL A C 1
ATOM 1146 O O . VAL A 1 152 ? -24.72243 18.88817 24.66695 1.000 11.80774 144 VAL A O 1
ATOM 1150 N N . MET A 1 153 ? -22.68572 19.85686 24.70348 1.000 8.99263 145 MET A N 1
ATOM 1151 C CA A MET A 1 153 ? -22.02486 18.79999 23.95152 0.570 8.54165 145 MET A CA 1
ATOM 1152 C CA B MET A 1 153 ? -22.02004 18.80779 23.95100 0.430 8.87999 145 MET A CA 1
ATOM 1153 C C . MET A 1 153 ? -21.49528 17.76762 24.93594 1.000 8.20613 145 MET A C 1
ATOM 1154 O O . MET A 1 153 ? -20.71070 18.09771 25.83713 1.000 10.79017 145 MET A O 1
ATOM 1163 N N . MET A 1 154 ? -21.92144 16.52367 24.77152 1.000 8.28193 146 MET A N 1
ATOM 1164 C CA . MET A 1 154 ? -21.46211 15.44121 25.62811 1.000 9.28937 146 MET A CA 1
ATOM 1165 C C . MET A 1 154 ? -21.00208 14.29928 24.74416 1.000 9.14357 146 MET A C 1
ATOM 1166 O O . MET A 1 154 ? -21.75972 13.82472 23.89676 1.000 11.26277 146 MET A O 1
ATOM 1171 N N . LEU A 1 155 ? -19.76216 13.87740 24.90809 1.000 9.15609 147 LEU A N 1
ATOM 1172 C CA A LEU A 1 155 ? -19.30342 12.65230 24.27450 0.160 10.32865 147 LEU A CA 1
ATOM 1173 C CA B LEU A 1 155 ? -19.30297 12.65125 24.27468 0.840 9.29992 147 LEU A CA 1
ATOM 1174 C C . LEU A 1 155 ? -19.48790 11.48698 25.23901 1.000 11.17629 147 LEU A C 1
ATOM 1175 O O . LEU A 1 155 ? -19.28287 11.62382 26.45464 1.000 11.63951 147 LEU A O 1
ATOM 1184 N N . ALA A 1 156 ? -19.89599 10.34600 24.69818 1.000 10.04334 148 ALA A N 1
ATOM 1185 C CA . ALA A 1 156 ? -20.29025 9.21701 25.52470 1.000 11.58228 148 ALA A CA 1
ATOM 1186 C C . ALA A 1 156 ? -19.75516 7.92691 24.93333 1.000 12.83576 148 ALA A C 1
ATOM 1187 O O . ALA A 1 156 ? -19.88738 7.68365 23.73036 1.000 12.97442 148 ALA A O 1
ATOM 1189 N N . CYS A 1 157 ? -19.15655 7.10960 25.78956 1.000 13.83259 149 CYS A N 1
ATOM 1190 C CA . CYS A 1 157 ? -18.75216 5.75431 25.45430 1.000 14.00908 149 CYS A CA 1
ATOM 1191 C C . CYS A 1 157 ? -18.91462 4.91537 26.71593 1.000 14.92885 149 CYS A C 1
ATOM 1192 O O . CYS A 1 157 ? -19.28431 5.43063 27.77339 1.000 16.67110 149 CYS A O 1
ATOM 1195 N N . SER A 1 158 ? -18.63708 3.61383 26.60892 1.000 17.72383 150 SER A N 1
ATOM 1196 C CA . SER A 1 158 ? -18.80085 2.75253 27.77730 1.000 17.30978 150 SER A CA 1
ATOM 1197 C C . SER A 1 158 ? -17.86913 3.15496 28.91905 1.000 18.98653 150 SER A C 1
ATOM 1198 O O . SER A 1 158 ? -18.20367 2.94347 30.09087 1.000 22.75750 150 SER A O 1
ATOM 1201 N N . GLN A 1 159 ? -16.71036 3.74768 28.60500 1.000 18.09808 151 GLN A N 1
ATOM 1202 C CA . GLN A 1 159 ? -15.74672 4.09176 29.64780 1.000 19.30967 151 GLN A CA 1
ATOM 1203 C C . GLN A 1 159 ? -16.18119 5.32449 30.42824 1.000 18.57916 151 GLN A C 1
ATOM 1204 O O . GLN A 1 159 ? -15.95526 5.40845 31.64425 1.000 17.75844 151 GLN A O 1
ATOM 1210 N N . MET A 1 160 ? -16.79316 6.29413 29.75362 1.000 15.47387 152 MET A N 1
ATOM 1211 C CA . MET A 1 160 ? -17.02881 7.57553 30.40256 1.000 13.90705 152 MET A CA 1
ATOM 1212 C C . MET A 1 160 ? -17.95085 8.42995 29.54785 1.000 10.88870 152 MET A C 1
ATOM 1213 O O . MET A 1 160 ? -18.12472 8.20015 28.34673 1.000 13.14921 152 MET A O 1
ATOM 1218 N N . LYS A 1 161 ? -18.52937 9.42908 30.19279 1.000 11.45560 153 LYS A N 1
ATOM 1219 C CA . LYS A 1 161 ? -19.22439 10.51573 29.52819 1.000 10.07453 153 LYS A CA 1
ATOM 1220 C C . LYS A 1 161 ? -18.49265 11.79761 29.88935 1.000 10.19536 153 LYS A C 1
ATOM 1221 O O . LYS A 1 161 ? -18.13095 12.00128 31.05186 1.000 11.92954 153 LYS A O 1
ATOM 1227 N N . VAL A 1 162 ? -18.25491 12.65517 28.89651 1.000 10.24060 154 VAL A N 1
ATOM 1228 C CA . VAL A 1 162 ? -17.57548 13.93068 29.10685 1.000 10.05210 154 VAL A CA 1
ATOM 1229 C C . VAL A 1 162 ? -18.41848 15.02741 28.47777 1.000 8.38868 154 VAL A C 1
ATOM 1230 O O . VAL A 1 162 ? -18.59831 15.05137 27.25391 1.000 10.19434 154 VAL A O 1
ATOM 1234 N N . ALA A 1 163 ? -18.93513 15.92707 29.30699 1.000 8.57697 155 ALA A N 1
ATOM 1235 C CA . ALA A 1 163 ? -19.64750 17.10664 28.84668 1.000 9.15036 155 ALA A CA 1
ATOM 1236 C C . ALA A 1 163 ? -18.71751 18.30507 28.93647 1.000 8.86848 155 ALA A C 1
ATOM 1237 O O . ALA A 1 163 ? -17.86759 18.38216 29.82588 1.000 9.85875 155 ALA A O 1
ATOM 1239 N N . LEU A 1 164 ? -18.89745 19.25125 28.02364 1.000 7.88578 156 LEU A N 1
ATOM 1240 C CA . LEU A 1 164 ? -18.03619 20.41919 27.92129 1.000 8.46967 156 LEU A CA 1
ATOM 1241 C C . LEU A 1 164 ? -18.77236 21.66976 28.37822 1.000 8.74573 156 LEU A C 1
ATOM 1242 O O . LEU A 1 164 ? -19.93238 21.88984 28.01000 1.000 10.39120 156 LEU A O 1
ATOM 1247 N N . VAL A 1 165 ? -18.08809 22.49338 29.17285 1.000 8.71269 157 VAL A N 1
ATOM 1248 C CA . VAL A 1 165 ? -18.63167 23.80450 29.51085 1.000 9.38205 157 VAL A CA 1
ATOM 1249 C C . VAL A 1 165 ? -18.53227 24.73682 28.31654 1.000 9.42213 157 VAL A C 1
ATOM 1250 O O . VAL A 1 165 ? -19.43904 25.53796 28.05889 1.000 10.96617 157 VAL A O 1
ATOM 1254 N N . THR A 1 166 ? -17.40958 24.67807 27.59858 1.000 9.13539 158 THR A N 1
ATOM 1255 C CA . THR A 1 166 ? -17.20855 25.41363 26.36134 1.000 9.98904 158 THR A CA 1
ATOM 1256 C C . THR A 1 166 ? -16.78794 24.44442 25.26410 1.000 9.34582 158 THR A C 1
ATOM 1257 O O . THR A 1 166 ? -16.14680 23.42448 25.53061 1.000 9.67429 158 THR A O 1
ATOM 1261 N N . THR A 1 167 ? -17.16581 24.76599 24.01705 1.000 10.00175 159 THR A N 1
ATOM 1262 C CA . THR A 1 167 ? -16.97805 23.84405 22.90513 1.000 10.22875 159 THR A CA 1
ATOM 1263 C C . THR A 1 167 ? -15.91259 24.39567 21.97404 1.000 10.52299 159 THR A C 1
ATOM 1264 O O . THR A 1 167 ? -14.70865 24.32996 22.29853 1.000 11.56465 159 THR A O 1
ATOM 1268 N N . HIS A 1 168 ? -16.27352 24.93628 20.82374 1.000 13.22942 160 HIS A N 1
ATOM 1269 C CA . HIS A 1 168 ? -15.29252 25.31119 19.81878 1.000 13.57797 160 HIS A CA 1
ATOM 1270 C C . HIS A 1 168 ? -14.99336 26.79902 19.99024 1.000 13.19669 160 HIS A C 1
ATOM 1271 O O . HIS A 1 168 ? -15.63215 27.66321 19.38881 1.000 15.44377 160 HIS A O 1
ATOM 1278 N N . LEU A 1 169 ? -14.02547 27.08628 20.86522 1.000 12.60537 161 LEU A N 1
ATOM 1279 C CA . LEU A 1 169 ? -13.46372 28.40291 21.12121 1.000 11.38948 161 LEU A CA 1
ATOM 1280 C C . LEU A 1 169 ? -11.95824 28.34407 20.94751 1.000 11.95044 161 LEU A C 1
ATOM 1281 O O . LEU A 1 169 ? -11.33267 27.33784 21.29421 1.000 11.15841 161 LEU A O 1
ATOM 1286 N N . PRO A 1 170 ? -11.34500 29.42412 20.46961 1.000 11.16486 162 PRO A N 1
ATOM 1287 C CA . PRO A 1 170 ? -9.89042 29.55386 20.61687 1.000 10.95135 162 PRO A CA 1
ATOM 1288 C C . PRO A 1 170 ? -9.54331 29.51322 22.09457 1.000 10.58717 162 PRO A C 1
ATOM 1289 O O . PRO A 1 170 ? -10.29883 29.99621 22.94081 1.000 10.71625 162 PRO A O 1
ATOM 1293 N N . LEU A 1 171 ? -8.39875 28.90749 22.41158 1.000 10.12103 163 LEU A N 1
ATOM 1294 C CA . LEU A 1 171 ? -8.01753 28.79550 23.81438 1.000 10.20258 163 LEU A CA 1
ATOM 1295 C C . LEU A 1 171 ? -7.95833 30.15692 24.50680 1.000 9.07653 163 LEU A C 1
ATOM 1296 O O . LEU A 1 171 ? -8.28923 30.25711 25.69371 1.000 9.84498 163 LEU A O 1
ATOM 1301 N N . ARG A 1 172 ? -7.54429 31.21035 23.79066 1.000 9.67780 164 ARG A N 1
ATOM 1302 C CA . ARG A 1 172 ? -7.49485 32.55446 24.36961 1.000 11.37740 164 ARG A CA 1
ATOM 1303 C C . ARG A 1 172 ? -8.83701 32.97457 24.95951 1.000 11.54877 164 ARG A C 1
ATOM 1304 O O . ARG A 1 172 ? -8.87544 33.74782 25.92318 1.000 11.99966 164 ARG A O 1
ATOM 1312 N N . MET A 1 173 ? -9.94767 32.50696 24.38423 1.000 9.84457 165 MET A N 1
ATOM 1313 C CA . MET A 1 173 ? -11.27668 32.95722 24.79024 1.000 12.09822 165 MET A CA 1
ATOM 1314 C C . MET A 1 173 ? -11.90369 32.09887 25.87757 1.000 10.32281 165 MET A C 1
ATOM 1315 O O . MET A 1 173 ? -12.96171 32.46757 26.40972 1.000 12.49396 165 MET A O 1
ATOM 1320 N N . VAL A 1 174 ? -11.29298 30.96968 26.21461 1.000 10.53241 166 VAL A N 1
ATOM 1321 C CA . VAL A 1 174 ? -11.90826 30.05655 27.17875 1.000 10.12231 166 VAL A CA 1
ATOM 1322 C C . VAL A 1 174 ? -12.12556 30.69665 28.54420 1.000 10.78224 166 VAL A C 1
ATOM 1323 O O . VAL A 1 174 ? -13.25910 30.64746 29.05169 1.000 10.83865 166 VAL A O 1
ATOM 1327 N N . PRO A 1 175 ? -11.11873 31.28134 29.19891 1.000 9.92099 167 PRO A N 1
ATOM 1328 C CA . PRO A 1 175 ? -11.36751 31.79344 30.55597 1.000 12.26918 167 PRO A CA 1
ATOM 1329 C C . PRO A 1 175 ? -12.47069 32.83446 30.63419 1.000 11.08175 167 PRO A C 1
ATOM 1330 O O . PRO A 1 175 ? -13.31798 32.75627 31.53182 1.000 12.54394 167 PRO A O 1
ATOM 1334 N N . ASP A 1 176 ? -12.50424 33.79715 29.71220 1.000 12.57405 168 ASP A N 1
ATOM 1335 C CA . ASP A 1 176 ? -13.55905 34.80107 29.75011 1.000 15.90449 168 ASP A CA 1
ATOM 1336 C C . ASP A 1 176 ? -14.92285 34.22195 29.41535 1.000 14.32661 168 ASP A C 1
ATOM 1337 O O . ASP A 1 176 ? -15.93603 34.80710 29.81010 1.000 18.16669 168 ASP A O 1
ATOM 1342 N N . ALA A 1 177 ? -14.97922 33.09365 28.70657 1.000 12.13772 169 ALA A N 1
ATOM 1343 C CA . ALA A 1 177 ? -16.26931 32.50823 28.37262 1.000 12.78591 169 ALA A CA 1
ATOM 1344 C C . ALA A 1 177 ? -16.90911 31.78760 29.54554 1.000 15.18239 169 ALA A C 1
ATOM 1345 O O . ALA A 1 177 ? -18.12154 31.54173 29.51165 1.000 18.69728 169 ALA A O 1
ATOM 1347 N N . ILE A 1 178 ? -16.14272 31.44057 30.57724 1.000 12.66273 170 ILE A N 1
ATOM 1348 C CA . ILE A 1 178 ? -16.65107 30.62717 31.67881 1.000 13.59356 170 ILE A CA 1
ATOM 1349 C C . ILE A 1 178 ? -17.09839 31.53546 32.81379 1.000 14.90671 170 ILE A C 1
ATOM 1350 O O . ILE A 1 178 ? -16.27881 32.18074 33.47668 1.000 18.69784 170 ILE A O 1
ATOM 1355 N N . SER A 1 179 ? -18.40266 31.57054 33.04719 1.000 15.05035 171 SER A N 1
ATOM 1356 C CA . SER A 1 179 ? -18.99625 32.27257 34.17138 1.000 13.42056 171 SER A CA 1
ATOM 1357 C C . SER A 1 179 ? -19.65234 31.24512 35.08283 1.000 12.70791 171 SER A C 1
ATOM 1358 O O . SER A 1 179 ? -19.89469 30.10035 34.68635 1.000 11.26402 171 SER A O 1
ATOM 1361 N N . SER A 1 180 ? -19.94810 31.66347 36.31624 1.000 13.04564 172 SER A N 1
ATOM 1362 C CA . SER A 1 180 ? -20.66962 30.77420 37.22113 1.000 12.39002 172 SER A CA 1
ATOM 1363 C C . SER A 1 180 ? -22.02483 30.38196 36.63393 1.000 12.73994 172 SER A C 1
ATOM 1364 O O . SER A 1 180 ? -22.42085 29.21227 36.69815 1.000 13.09155 172 SER A O 1
ATOM 1367 N N . LEU A 1 181 ? -22.73749 31.34499 36.03680 1.000 13.52540 173 LEU A N 1
ATOM 1368 C CA . LEU A 1 181 ? -24.04310 31.05821 35.45067 1.000 15.34217 173 LEU A CA 1
ATOM 1369 C C . LEU A 1 181 ? -23.94527 30.03286 34.33068 1.000 12.55270 173 LEU A C 1
ATOM 1370 O O . LEU A 1 181 ? -24.79978 29.15047 34.21489 1.000 13.73818 173 LEU A O 1
ATOM 1375 N N . LEU A 1 182 ? -22.91022 30.12608 33.49369 1.000 11.64299 174 LEU A N 1
ATOM 1376 C CA . LEU A 1 182 ? -22.77091 29.15791 32.40990 1.000 10.91221 174 LEU A CA 1
ATOM 1377 C C . LEU A 1 182 ? -22.55526 27.75413 32.95727 1.000 10.93453 174 LEU A C 1
ATOM 1378 O O . LEU A 1 182 ? -23.17407 26.79357 32.48909 1.000 12.37228 174 LEU A O 1
ATOM 1383 N N . ILE A 1 183 ? -21.68050 27.61950 33.95987 1.000 10.11112 175 ILE A N 1
ATOM 1384 C CA . ILE A 1 183 ? -21.42892 26.31229 34.56499 1.000 9.50087 175 ILE A CA 1
ATOM 1385 C C . ILE A 1 183 ? -22.71664 25.74078 35.13973 1.000 10.26002 175 ILE A C 1
ATOM 1386 O O . ILE A 1 183 ? -23.03668 24.55940 34.94761 1.000 11.48933 175 ILE A O 1
ATOM 1391 N N . ILE A 1 184 ? -23.47577 26.57879 35.84938 1.000 11.13452 176 ILE A N 1
ATOM 1392 C CA . ILE A 1 184 ? -24.74931 26.14213 36.42238 1.000 11.21258 176 ILE A CA 1
ATOM 1393 C C . ILE A 1 184 ? -25.69548 25.64524 35.33355 1.000 9.79470 176 ILE A C 1
ATOM 1394 O O . ILE A 1 184 ? -26.28804 24.56588 35.44686 1.000 12.82304 176 ILE A O 1
ATOM 1399 N N . LYS A 1 185 ? -25.84890 26.42445 34.26293 1.000 11.37808 177 LYS A N 1
ATOM 1400 C CA . LYS A 1 185 ? -26.81138 26.06597 33.22896 1.000 11.25809 177 LYS A CA 1
ATOM 1401 C C . LYS A 1 185 ? -26.38430 24.80451 32.49639 1.000 10.52892 177 LYS A C 1
ATOM 1402 O O . LYS A 1 185 ? -27.21951 23.94839 32.17670 1.000 13.08045 177 LYS A O 1
ATOM 1408 N N . VAL A 1 186 ? -25.08313 24.67647 32.22143 1.000 10.11718 178 VAL A N 1
ATOM 1409 C CA . VAL A 1 186 ? -24.56851 23.47241 31.57605 1.000 10.15903 178 VAL A CA 1
ATOM 1410 C C . VAL A 1 186 ? -24.82023 22.25166 32.44791 1.000 11.21069 178 VAL A C 1
ATOM 1411 O O . VAL A 1 186 ? -25.30445 21.21265 31.97514 1.000 11.26176 178 VAL A O 1
ATOM 1415 N N . ILE A 1 187 ? -24.46292 22.34766 33.73272 1.000 10.57670 179 ILE A N 1
ATOM 1416 C CA . ILE A 1 187 ? -24.59804 21.18594 34.60147 1.000 10.86517 179 ILE A CA 1
ATOM 1417 C C . ILE A 1 187 ? -26.06611 20.88610 34.92723 1.000 11.63179 179 ILE A C 1
ATOM 1418 O O . ILE A 1 187 ? -26.44532 19.71483 35.06258 1.000 12.02606 179 ILE A O 1
ATOM 1423 N N . GLN A 1 188 ? -26.92551 21.91132 35.00454 1.000 10.89045 180 GLN A N 1
ATOM 1424 C CA . GLN A 1 188 ? -28.36062 21.64494 35.13461 1.000 11.79020 180 GLN A CA 1
ATOM 1425 C C . GLN A 1 188 ? -28.86419 20.82249 33.95135 1.000 12.52192 180 GLN A C 1
ATOM 1426 O O . GLN A 1 188 ? -29.58853 19.83546 34.12699 1.000 13.29245 180 GLN A O 1
ATOM 1432 N N . GLN A 1 189 ? -28.46041 21.19593 32.73664 1.000 13.17435 181 GLN A N 1
ATOM 1433 C CA . GLN A 1 189 ? -28.88768 20.44167 31.56492 1.000 11.65666 181 GLN A CA 1
ATOM 1434 C C . GLN A 1 189 ? -28.31839 19.03013 31.58248 1.000 10.88988 181 GLN A C 1
ATOM 1435 O O . GLN A 1 189 ? -29.03381 18.06233 31.29675 1.000 13.29807 181 GLN A O 1
ATOM 1441 N N . LEU A 1 190 ? -27.02948 18.89652 31.90667 1.000 12.55055 182 LEU A N 1
ATOM 1442 C CA . LEU A 1 190 ? -26.41187 17.57634 31.99368 1.000 12.50521 182 LEU A CA 1
ATOM 1443 C C . LEU A 1 190 ? -27.14744 16.69706 33.00048 1.000 13.41848 182 LEU A C 1
ATOM 1444 O O . LEU A 1 190 ? -27.47693 15.54101 32.71101 1.000 13.50171 182 LEU A O 1
ATOM 1449 N N . HIS A 1 191 ? -27.40730 17.23223 34.19541 1.000 12.21823 183 HIS A N 1
ATOM 1450 C CA . HIS A 1 191 ? -28.09927 16.46373 35.22387 1.000 12.94288 183 HIS A CA 1
ATOM 1451 C C . HIS A 1 191 ? -29.47734 16.02869 34.74057 1.000 15.62806 183 HIS A C 1
ATOM 1452 O O . HIS A 1 191 ? -29.86622 14.86232 34.89019 1.000 15.67295 183 HIS A O 1
ATOM 1459 N N . HIS A 1 192 ? -30.21737 16.95625 34.13368 1.000 14.38202 184 HIS A N 1
ATOM 1460 C CA . HIS A 1 192 ? -31.56066 16.63983 33.65572 1.000 15.40200 184 HIS A CA 1
ATOM 1461 C C . HIS A 1 192 ? -31.52815 15.53185 32.61547 1.000 15.10895 184 HIS A C 1
ATOM 1462 O O . HIS A 1 192 ? -32.34576 14.60459 32.65599 1.000 17.89056 184 HIS A O 1
ATOM 1469 N N . SER A 1 193 ? -30.58995 15.61177 31.67204 1.000 14.73345 185 SER A N 1
ATOM 1470 C CA . SER A 1 193 ? -30.52022 14.60866 30.61882 1.000 15.96558 185 SER A CA 1
ATOM 1471 C C . SER A 1 193 ? -30.10706 13.25012 31.16246 1.000 15.15389 185 SER A C 1
ATOM 1472 O O . SER A 1 193 ? -30.65636 12.22393 30.74812 1.000 18.28640 185 SER A O 1
ATOM 1475 N N . LEU A 1 194 ? -29.12243 13.21249 32.06519 1.000 15.13624 186 LEU A N 1
ATOM 1476 C CA . LEU A 1 194 ? -28.71763 11.93270 32.63601 1.000 16.64531 186 LEU A CA 1
ATOM 1477 C C . LEU A 1 194 ? -29.88058 11.26861 33.35964 1.000 18.24222 186 LEU A C 1
ATOM 1478 O O . LEU A 1 194 ? -30.07743 10.05485 33.25137 1.000 19.98916 186 LEU A O 1
ATOM 1483 N N . LYS A 1 195 ? -30.67002 12.05629 34.08749 1.000 17.98962 187 LYS A N 1
ATOM 1484 C CA . LYS A 1 195 ? -31.77017 11.49893 34.86774 1.000 19.66067 187 LYS A CA 1
ATOM 1485 C C . LYS A 1 195 ? -32.92744 11.08503 33.97261 1.000 21.07435 187 LYS A C 1
ATOM 1486 O O . LYS A 1 195 ? -33.46943 9.98228 34.10887 1.000 25.42385 187 LYS A O 1
ATOM 1492 N N . HIS A 1 196 ? -33.32511 11.96070 33.05763 1.000 22.61401 188 HIS A N 1
ATOM 1493 C CA . HIS A 1 196 ? -34.55628 11.76139 32.30590 1.000 25.31699 188 HIS A CA 1
ATOM 1494 C C . HIS A 1 196 ? -34.35686 10.96515 31.02914 1.000 24.82070 188 HIS A C 1
ATOM 1495 O O . HIS A 1 196 ? -35.28572 10.27846 30.58600 1.000 26.26391 188 HIS A O 1
ATOM 1502 N N . ASP A 1 197 ? -33.17094 11.03166 30.42511 1.000 24.10617 189 ASP A N 1
ATOM 1503 C CA . ASP A 1 197 ? -32.92677 10.35845 29.15810 1.000 21.02138 189 ASP A CA 1
ATOM 1504 C C . ASP A 1 197 ? -31.93926 9.20512 29.24010 1.000 20.70698 189 ASP A C 1
ATOM 1505 O O . ASP A 1 197 ? -31.93474 8.35743 28.34181 1.000 21.53876 189 ASP A O 1
ATOM 1510 N N . PHE A 1 198 ? -31.11871 9.14106 30.28673 1.000 21.57634 190 PHE A N 1
ATOM 1511 C CA . PHE A 1 198 ? -30.21425 8.01979 30.48961 1.000 21.56071 190 PHE A CA 1
ATOM 1512 C C . PHE A 1 198 ? -30.59040 7.15198 31.68543 1.000 23.33612 190 PHE A C 1
ATOM 1513 O O . PHE A 1 198 ? -29.87859 6.18547 31.97827 1.000 23.66287 190 PHE A O 1
ATOM 1521 N N . GLY A 1 199 ? -31.68368 7.46734 32.38107 1.000 23.08807 191 GLY A N 1
ATOM 1522 C CA . GLY A 1 199 ? -32.16343 6.63028 33.46481 1.000 23.49287 191 GLY A CA 1
ATOM 1523 C C . GLY A 1 199 ? -31.29284 6.58894 34.69920 1.000 24.56374 191 GLY A C 1
ATOM 1524 O O . GLY A 1 199 ? -31.36008 5.62049 35.46057 1.000 25.98636 191 GLY A O 1
ATOM 1525 N N . ILE A 1 200 ? -30.47662 7.61036 34.92622 1.000 22.97515 192 ILE A N 1
ATOM 1526 C CA . ILE A 1 200 ? -29.60792 7.67934 36.09510 1.000 22.98014 192 ILE A CA 1
ATOM 1527 C C . ILE A 1 200 ? -30.33861 8.49609 37.15020 1.000 24.94490 192 ILE A C 1
ATOM 1528 O O . ILE A 1 200 ? -30.46322 9.71883 37.02496 1.000 24.83154 192 ILE A O 1
ATOM 1533 N N . GLN A 1 201 ? -30.80532 7.81835 38.20348 1.000 28.53738 193 GLN A N 1
ATOM 1534 C CA . GLN A 1 201 ? -31.76575 8.42403 39.12132 1.000 32.44833 193 GLN A CA 1
ATOM 1535 C C . GLN A 1 201 ? -31.16291 9.59026 39.90076 1.000 30.12959 193 GLN A C 1
ATOM 1536 O O . GLN A 1 201 ? -31.82505 10.61577 40.09777 1.000 31.50821 193 GLN A O 1
ATOM 1542 N N . SER A 1 202 ? -29.91692 9.46027 40.35306 1.000 26.30355 194 SER A N 1
ATOM 1543 C CA A SER A 1 202 ? -29.24343 10.50846 41.12269 0.608 25.95628 194 SER A CA 1
ATOM 1544 C CA B SER A 1 202 ? -29.24182 10.50860 41.12107 0.392 26.27887 194 SER A CA 1
ATOM 1545 C C . SER A 1 202 ? -27.82419 10.66563 40.59586 1.000 24.67877 194 SER A C 1
ATOM 1546 O O . SER A 1 202 ? -26.86089 10.16351 41.18742 1.000 25.90636 194 SER A O 1
ATOM 1551 N N . PRO A 1 203 ? -27.65995 11.37596 39.48215 1.000 19.49879 195 PRO A N 1
ATOM 1552 C CA . PRO A 1 203 ? -26.34502 11.44521 38.83291 1.000 17.51792 195 PRO A CA 1
ATOM 1553 C C . PRO A 1 203 ? -25.26580 12.04424 39.72104 1.000 16.99326 195 PRO A C 1
ATOM 1554 O O . PRO A 1 203 ? -25.48742 13.02197 40.43763 1.000 21.10340 195 PRO A O 1
ATOM 1558 N N A LYS A 1 204 ? -24.08743 11.43084 39.67664 0.521 14.86092 196 LYS A N 1
ATOM 1559 N N B LYS A 1 204 ? -24.08168 11.44332 39.65753 0.479 14.81084 196 LYS A N 1
ATOM 1560 C CA A LYS A 1 204 ? -22.88590 11.98752 40.28192 0.521 14.54046 196 LYS A CA 1
ATOM 1561 C CA B LYS A 1 204 ? -22.87704 11.97195 40.28536 0.479 14.32311 196 LYS A CA 1
ATOM 1562 C C A LYS A 1 204 ? -22.01705 12.55409 39.17004 0.521 13.13977 196 LYS A C 1
ATOM 1563 C C B LYS A 1 204 ? -22.00478 12.54753 39.17724 0.479 13.04645 196 LYS A C 1
ATOM 1564 O O A LYS A 1 204 ? -21.72284 11.86206 38.18874 0.521 14.25205 196 LYS A O 1
ATOM 1565 O O B LYS A 1 204 ? -21.69037 11.85082 38.20518 0.479 14.28082 196 LYS A O 1
ATOM 1576 N N . ILE A 1 205 ? -21.62712 13.81568 39.31156 1.000 11.49429 197 ILE A N 1
ATOM 1577 C CA . ILE A 1 205 ? -20.93899 14.54738 38.25073 1.000 11.33549 197 ILE A CA 1
ATOM 1578 C C . ILE A 1 205 ? -19.61905 15.08998 38.79390 1.000 9.46096 197 ILE A C 1
ATOM 1579 O O . ILE A 1 205 ? -19.61103 15.85463 39.76357 1.000 12.19305 197 ILE A O 1
ATOM 1584 N N . ASN A 1 206 ? -18.50724 14.71189 38.15936 1.000 10.46657 198 ASN A N 1
ATOM 1585 C CA . ASN A 1 206 ? -17.18067 15.16489 38.57412 1.000 10.55703 198 ASN A CA 1
ATOM 1586 C C . ASN A 1 206 ? -16.71589 16.26760 37.62985 1.000 9.48525 198 ASN A C 1
ATOM 1587 O O . ASN A 1 206 ? -16.78845 16.10585 36.40932 1.000 11.15539 198 ASN A O 1
ATOM 1592 N N . VAL A 1 207 ? -16.26628 17.39211 38.19293 1.000 9.60970 199 VAL A N 1
ATOM 1593 C CA . VAL A 1 207 ? -16.04807 18.62755 37.44264 1.000 9.37667 199 VAL A CA 1
ATOM 1594 C C . VAL A 1 207 ? -14.58003 19.03147 37.51143 1.000 8.30924 199 VAL A C 1
ATOM 1595 O O . VAL A 1 207 ? -14.02504 19.19819 38.60387 1.000 9.57982 199 VAL A O 1
ATOM 1599 N N . ALA A 1 208 ? -13.97402 19.24933 36.34796 1.000 8.71598 200 ALA A N 1
ATOM 1600 C CA . ALA A 1 208 ? -12.58707 19.70025 36.29127 1.000 7.47593 200 ALA A CA 1
ATOM 1601 C C . ALA A 1 208 ? -12.48028 21.17406 36.66301 1.000 8.50425 200 ALA A C 1
ATOM 1602 O O . ALA A 1 208 ? -13.39823 21.96842 36.43839 1.000 10.64430 200 ALA A O 1
ATOM 1604 N N . GLY A 1 209 ? -11.33329 21.54296 37.22850 1.000 9.22284 201 GLY A N 1
ATOM 1605 C CA . GLY A 1 209 ? -10.96970 22.93796 37.27710 1.000 9.75677 201 GLY A CA 1
ATOM 1606 C C . GLY A 1 209 ? -10.61844 23.45970 35.89104 1.000 10.90247 201 GLY A C 1
ATOM 1607 O O . GLY A 1 209 ? -10.55525 22.72040 34.90420 1.000 11.57897 201 GLY A O 1
ATOM 1608 N N . LEU A 1 210 ? -10.40512 24.77540 35.81818 1.000 10.55172 202 LEU A N 1
ATOM 1609 C CA . LEU A 1 210 ? -9.95749 25.40583 34.57754 1.000 9.45523 202 LEU A CA 1
ATOM 1610 C C . LEU A 1 210 ? -8.44704 25.32724 34.41550 1.000 9.85184 202 LEU A C 1
ATOM 1611 O O . LEU A 1 210 ? -7.94534 25.12277 33.29983 1.000 10.21550 202 LEU A O 1
ATOM 1616 N N . ASN A 1 211 ? -7.71611 25.50023 35.51815 1.000 8.67190 203 ASN A N 1
ATOM 1617 C CA . ASN A 1 211 ? -6.26910 25.61508 35.55107 1.000 9.79411 203 ASN A CA 1
ATOM 1618 C C . ASN A 1 211 ? -5.61699 24.29732 35.94673 1.000 10.12481 203 ASN A C 1
ATOM 1619 O O . ASN A 1 211 ? -6.26163 23.42539 36.53794 1.000 10.17935 203 ASN A O 1
ATOM 1624 N N . PRO A 1 212 ? -4.32803 24.11276 35.63348 1.000 10.88826 204 PRO A N 1
ATOM 1625 C CA . PRO A 1 212 ? -3.63398 22.90129 36.09208 1.000 10.92219 204 PRO A CA 1
ATOM 1626 C C . PRO A 1 212 ? -3.75314 22.74250 37.60173 1.000 10.49960 204 PRO A C 1
ATOM 1627 O O . PRO A 1 212 ? -3.72512 23.71910 38.35099 1.000 11.23373 204 PRO A O 1
ATOM 1631 N N . HIS A 1 213 ? -3.90358 21.49229 38.04205 1.000 9.89728 205 HIS A N 1
ATOM 1632 C CA . HIS A 1 213 ? -4.08744 21.17475 39.45883 1.000 10.86794 205 HIS A CA 1
ATOM 1633 C C . HIS A 1 213 ? -5.18734 22.01526 40.09302 1.000 12.71147 205 HIS A C 1
ATOM 1634 O O . HIS A 1 213 ? -5.10903 22.41420 41.25867 1.000 12.05174 205 HIS A O 1
ATOM 1641 N N . ALA A 1 214 ? -6.22643 22.28051 39.29976 1.000 12.01667 206 ALA A N 1
ATOM 1642 C CA . ALA A 1 214 ? -7.37991 23.04619 39.75308 1.000 10.16600 206 ALA A CA 1
ATOM 1643 C C . ALA A 1 214 ? -6.96729 24.37572 40.38334 1.000 9.20926 206 ALA A C 1
ATOM 1644 O O . ALA A 1 214 ? -7.54849 24.82209 41.37407 1.000 11.59999 206 ALA A O 1
ATOM 1646 N N . GLY A 1 215 ? -5.94585 25.01220 39.81204 1.000 10.86921 207 GLY A N 1
ATOM 1647 C CA . GLY A 1 215 ? -5.54576 26.32814 40.26347 1.000 10.76092 207 GLY A CA 1
ATOM 1648 C C . GLY A 1 215 ? -4.63255 26.36649 41.46861 1.000 8.81631 207 GLY A C 1
ATOM 1649 O O . GLY A 1 215 ? -4.31462 27.46859 41.93687 1.000 10.54983 207 GLY A O 1
ATOM 1650 N N . GLU A 1 216 ? -4.21575 25.21175 41.99303 1.000 9.74009 208 GLU A N 1
ATOM 1651 C CA . GLU A 1 216 ? -3.21607 25.14789 43.05975 1.000 9.71024 208 GLU A CA 1
ATOM 1652 C C . GLU A 1 216 ? -3.59837 26.03265 44.24650 1.000 12.31906 208 GLU A C 1
ATOM 1653 O O . GLU A 1 216 ? -2.82721 26.87567 44.70817 1.000 11.91808 208 GLU A O 1
ATOM 1659 N N . SER A 1 217 ? -4.81874 25.83730 44.73820 1.000 11.38044 209 SER A N 1
ATOM 1660 C CA . SER A 1 217 ? -5.32930 26.57966 45.89199 1.000 11.81912 209 SER A CA 1
ATOM 1661 C C . SER A 1 217 ? -5.25379 28.09023 45.68386 1.000 13.90417 209 SER A C 1
ATOM 1662 O O . SER A 1 217 ? -4.99762 28.84533 46.62680 1.000 16.44050 209 SER A O 1
ATOM 1665 N N . GLY A 1 218 ? -5.46228 28.54244 44.44935 1.000 12.87851 210 GLY A N 1
ATOM 1666 C CA . GLY A 1 218 ? -5.44798 29.95648 44.14528 1.000 13.32525 210 GLY A CA 1
ATOM 1667 C C . GLY A 1 218 ? -4.11005 30.53501 43.73988 1.000 12.51646 210 GLY A C 1
ATOM 1668 O O . GLY A 1 218 ? -4.03587 31.74290 43.47336 1.000 14.18773 210 GLY A O 1
ATOM 1669 N N . TYR A 1 219 ? -3.05154 29.72481 43.68426 1.000 12.63046 211 TYR A N 1
ATOM 1670 C CA . TYR A 1 219 ? -1.73610 30.21114 43.28728 1.000 12.44970 211 TYR A CA 1
ATOM 1671 C C . TYR A 1 219 ? -1.46165 30.03589 41.80371 1.000 12.37155 211 TYR A C 1
ATOM 1672 O O . TYR A 1 219 ? -0.46388 30.57180 41.30232 1.000 16.72389 211 TYR A O 1
ATOM 1681 N N . LEU A 1 220 ? -2.32547 29.31927 41.08878 1.000 12.30148 212 LEU A N 1
ATOM 1682 C CA . LEU A 1 220 ? -2.16001 29.09073 39.65962 1.000 12.57205 212 LEU A CA 1
ATOM 1683 C C . LEU A 1 220 ? -3.46856 29.42627 38.94342 1.000 11.22057 212 LEU A C 1
ATOM 1684 O O . LEU A 1 220 ? -4.06096 28.59759 38.25274 1.000 12.24199 212 LEU A O 1
ATOM 1689 N N . GLY A 1 221 ? -3.90999 30.66342 39.10509 1.000 11.97561 213 GLY A N 1
ATOM 1690 C CA . GLY A 1 221 ? -5.19297 31.09735 38.58644 1.000 11.05691 213 GLY A CA 1
ATOM 1691 C C . GLY A 1 221 ? -6.23451 31.21511 39.68543 1.000 12.98277 213 GLY A C 1
ATOM 1692 O O . GLY A 1 221 ? -6.20338 30.50011 40.69574 1.000 14.19051 213 GLY A O 1
ATOM 1693 N N . ARG A 1 222 ? -7.16788 32.14354 39.49459 1.000 12.78441 214 ARG A N 1
ATOM 1694 C CA . ARG A 1 222 ? -8.19790 32.43595 40.48050 1.000 13.62970 214 ARG A CA 1
ATOM 1695 C C . ARG A 1 222 ? -9.57436 31.91784 40.09269 1.000 14.02588 214 ARG A C 1
ATOM 1696 O O . ARG A 1 222 ? -10.51495 32.05526 40.88115 1.000 13.09038 214 ARG A O 1
ATOM 1704 N N . GLU A 1 223 ? -9.72814 31.32614 38.90771 1.000 12.00497 215 GLU A N 1
ATOM 1705 C CA . GLU A 1 223 ? -11.07675 31.03671 38.42901 1.000 10.82724 215 GLU A CA 1
ATOM 1706 C C . GLU A 1 223 ? -11.76567 29.96877 39.26871 1.000 12.65354 215 GLU A C 1
ATOM 1707 O O . GLU A 1 223 ? -12.99294 29.99601 39.40884 1.000 12.70342 215 GLU A O 1
ATOM 1713 N N . GLU A 1 224 ? -11.01527 29.02686 39.83832 1.000 11.92870 216 GLU A N 1
ATOM 1714 C CA . GLU A 1 224 ? -11.65000 28.03259 40.69454 1.000 11.26836 216 GLU A CA 1
ATOM 1715 C C . GLU A 1 224 ? -12.28487 28.69154 41.91000 1.000 11.89744 216 GLU A C 1
ATOM 1716 O O . GLU A 1 224 ? -13.42828 28.38116 42.27085 1.000 13.35319 216 GLU A O 1
ATOM 1722 N N . ILE A 1 225 ? -11.56820 29.62849 42.53076 1.000 11.63678 217 ILE A N 1
ATOM 1723 C CA . ILE A 1 225 ? -12.06859 30.29793 43.72575 1.000 14.12172 217 ILE A CA 1
ATOM 1724 C C . ILE A 1 225 ? -13.19691 31.25905 43.37823 1.000 14.07501 217 ILE A C 1
ATOM 1725 O O . ILE A 1 225 ? -14.22352 31.31003 44.07026 1.000 16.46455 217 ILE A O 1
ATOM 1730 N N . GLU A 1 226 ? -13.04010 32.02446 42.30102 1.000 15.48200 218 GLU A N 1
ATOM 1731 C CA . GLU A 1 226 ? -13.98631 33.09117 41.99352 1.000 15.03997 218 GLU A CA 1
ATOM 1732 C C . GLU A 1 226 ? -15.19536 32.63816 41.18209 1.000 14.21272 218 GLU A C 1
ATOM 1733 O O . GLU A 1 226 ? -16.24967 33.28170 41.26344 1.000 16.62390 218 GLU A O 1
ATOM 1739 N N . ILE A 1 227 ? -15.08435 31.54783 40.41740 1.000 13.41416 219 ILE A N 1
ATOM 1740 C CA A ILE A 1 227 ? -16.09472 31.18341 39.42122 0.778 12.75164 219 ILE A CA 1
ATOM 1741 C CA B ILE A 1 227 ? -16.12242 31.19649 39.45686 0.222 12.85424 219 ILE A CA 1
ATOM 1742 C C . ILE A 1 227 ? -16.60133 29.76023 39.62321 1.000 12.10999 219 ILE A C 1
ATOM 1743 O O . ILE A 1 227 ? -17.80881 29.52092 39.73595 1.000 13.51205 219 ILE A O 1
ATOM 1752 N N . ILE A 1 228 ? -15.68116 28.79405 39.64228 1.000 11.45626 220 ILE A N 1
ATOM 1753 C CA . ILE A 1 228 ? -16.09653 27.39087 39.57346 1.000 10.87855 220 ILE A CA 1
ATOM 1754 C C . ILE A 1 228 ? -16.66374 26.90458 40.90030 1.000 11.39394 220 ILE A C 1
ATOM 1755 O O . ILE A 1 228 ? -17.77765 26.37523 40.95443 1.000 11.80884 220 ILE A O 1
ATOM 1760 N N . THR A 1 229 ? -15.91636 27.06111 41.98785 1.000 12.61188 221 THR A N 1
ATOM 1761 C CA . THR A 1 229 ? -16.43396 26.63537 43.28360 1.000 12.39709 221 THR A CA 1
ATOM 1762 C C . THR A 1 229 ? -17.74810 27.31013 43.64500 1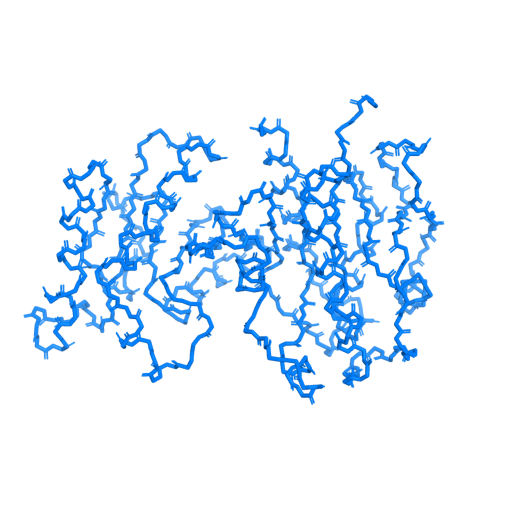.000 13.00000 221 THR A C 1
ATOM 1763 O O . THR A 1 229 ? -18.65532 26.60192 44.11045 1.000 12.30346 221 THR A O 1
ATOM 1767 N N . PRO A 1 230 ? -17.93090 28.62410 43.45590 1.000 13.87198 222 PRO A N 1
ATOM 1768 C CA . PRO A 1 230 ? -19.26520 29.19754 43.69611 1.000 13.64818 222 PRO A CA 1
ATOM 1769 C C . PRO A 1 230 ? -20.35908 28.53787 42.87556 1.000 13.48272 222 PRO A C 1
ATOM 1770 O O . PRO A 1 230 ? -21.44328 28.26032 43.40643 1.000 15.32534 222 PRO A O 1
ATOM 1774 N N . ALA A 1 231 ? -20.10208 28.26872 41.59300 1.000 13.28770 223 ALA A N 1
ATOM 1775 C CA . ALA A 1 231 ? -21.09262 27.58040 40.77186 1.000 13.39954 223 ALA A CA 1
ATOM 1776 C C . ALA A 1 231 ? -21.40459 26.19095 41.31637 1.000 13.04942 223 ALA A C 1
ATOM 1777 O O . ALA A 1 231 ? -22.56755 25.78347 41.35740 1.000 12.33454 223 ALA A O 1
ATOM 1779 N N . LEU A 1 232 ? -20.38079 25.43863 41.72167 1.000 10.46633 224 LEU A N 1
ATOM 1780 C CA . LEU A 1 232 ? -20.61771 24.09460 42.23372 1.000 11.74047 224 LEU A CA 1
ATOM 1781 C C . LEU A 1 232 ? -21.36218 24.12973 43.56405 1.000 11.11887 224 LEU A C 1
ATOM 1782 O O . LEU A 1 232 ? -22.18616 23.25000 43.84357 1.000 12.88783 224 LEU A O 1
ATOM 1787 N N . ASN A 1 233 ? -21.07220 25.12408 44.40922 1.000 11.32558 225 ASN A N 1
ATOM 1788 C CA . ASN A 1 233 ? -21.84337 25.28631 45.63954 1.000 13.29233 225 ASN A CA 1
ATOM 1789 C C . ASN A 1 233 ? -23.31506 25.54308 45.33968 1.000 12.98393 225 ASN A C 1
ATOM 1790 O O . ASN A 1 233 ? -24.20069 24.98201 46.00072 1.000 14.89341 225 ASN A O 1
ATOM 1795 N N . THR A 1 234 ? -23.59646 26.39254 44.34520 1.000 14.06455 226 THR A N 1
ATOM 1796 C CA . THR A 1 234 ? -24.98057 26.65082 43.95722 1.000 13.25431 226 THR A CA 1
ATOM 1797 C C . THR A 1 234 ? -25.64862 25.37041 43.48399 1.000 13.48135 226 THR A C 1
ATOM 1798 O O . THR A 1 234 ? -26.77680 25.05880 43.88540 1.000 14.17748 226 THR A O 1
ATOM 1802 N N . LEU A 1 235 ? -24.95430 24.60163 42.64301 1.000 13.10143 227 LEU A N 1
ATOM 1803 C CA . LEU A 1 235 ? -25.51011 23.34608 42.14602 1.000 13.01438 227 LEU A CA 1
ATOM 1804 C C . LEU A 1 235 ? -25.76879 22.35560 43.27667 1.000 11.61327 227 LEU A C 1
ATOM 1805 O O . LEU A 1 235 ? -26.81559 21.69633 43.30152 1.000 13.45017 227 LEU A O 1
ATOM 1810 N N . LYS A 1 236 ? -24.82957 22.23557 44.21933 1.000 12.12218 228 LYS A N 1
ATOM 1811 C CA . LYS A 1 236 ? -25.04503 21.36876 45.37494 1.000 13.97729 228 LYS A CA 1
ATOM 1812 C C . LYS A 1 236 ? -26.29381 21.77309 46.14392 1.000 14.23293 228 LYS A C 1
ATOM 1813 O O . LYS A 1 236 ? -27.06550 20.91303 46.58408 1.000 14.97610 228 LYS A O 1
ATOM 1819 N N . ASN A 1 237 ? -26.51231 23.07608 46.31746 1.000 14.10765 229 ASN A N 1
ATOM 1820 C CA . ASN A 1 237 ? -27.69403 23.53013 47.04027 1.000 14.34773 229 ASN A CA 1
ATOM 1821 C C . ASN A 1 237 ? -28.96884 23.44442 46.21250 1.000 12.59841 229 ASN A C 1
ATOM 1822 O O . ASN A 1 237 ? -30.05916 23.64700 46.76011 1.000 12.36157 229 ASN A O 1
ATOM 1827 N N . GLN A 1 238 ? -28.86181 23.15825 44.91581 1.000 13.28163 230 GLN A N 1
ATOM 1828 C CA . GLN A 1 238 ? -30.00465 22.73195 44.12027 1.000 13.45626 230 GLN A CA 1
ATOM 1829 C C . GLN A 1 238 ? -30.17931 21.21953 44.13363 1.000 15.06510 230 GLN A C 1
ATOM 1830 O O . GLN A 1 238 ? -31.10098 20.70822 43.48857 1.000 16.85890 230 GLN A O 1
ATOM 1836 N N . GLY A 1 239 ? -29.32176 20.49996 44.85793 1.000 14.62133 231 GLY A N 1
ATOM 1837 C CA . GLY A 1 239 ? -29.41948 19.05642 44.94354 1.000 14.89009 231 GLY A CA 1
ATOM 1838 C C . GLY A 1 239 ? -28.75146 18.29668 43.82544 1.000 15.59019 231 GLY A C 1
ATOM 1839 O O . GLY A 1 239 ? -29.04060 17.11173 43.63048 1.000 17.16154 231 GLY A O 1
ATOM 1840 N N . ILE A 1 240 ? -27.86184 18.93856 43.07520 1.000 14.29689 232 ILE A N 1
ATOM 1841 C CA . ILE A 1 240 ? -27.13420 18.28627 41.99476 1.000 11.78391 232 ILE A CA 1
ATOM 1842 C C . ILE A 1 240 ? -25.77209 17.86975 42.53646 1.000 12.28636 232 ILE A C 1
ATOM 1843 O O . ILE A 1 240 ? -25.00995 18.70413 43.03791 1.000 14.16198 232 ILE A O 1
ATOM 1848 N N . ASP A 1 241 ? -25.48545 16.56882 42.46861 1.000 12.38227 233 ASP A N 1
ATOM 1849 C CA . ASP A 1 241 ? -24.36919 15.95656 43.19672 1.000 10.77129 233 ASP A CA 1
ATOM 1850 C C . ASP A 1 241 ? -23.07677 16.10770 42.39382 1.000 11.60927 233 ASP A C 1
ATOM 1851 O O . ASP A 1 241 ? -22.61572 15.18876 41.71663 1.000 13.18471 233 ASP A O 1
ATOM 1856 N N . VAL A 1 242 ? -22.47120 17.29808 42.49758 1.000 12.23135 234 VAL A N 1
ATOM 1857 C CA . VAL A 1 242 ? -21.20627 17.61214 41.83728 1.000 11.70159 234 VAL A CA 1
ATOM 1858 C C . VAL A 1 242 ? -20.04918 17.46709 42.81735 1.000 12.17524 234 VAL A C 1
ATOM 1859 O O . VAL A 1 242 ? -20.17149 17.71834 44.02094 1.000 15.35506 234 VAL A O 1
ATOM 1863 N N . LEU A 1 243 ? -18.89521 17.09050 42.27610 1.000 11.54462 235 LEU A N 1
ATOM 1864 C CA . LEU A 1 243 ? -17.63772 17.05010 43.00616 1.000 11.28775 235 LEU A CA 1
ATOM 1865 C C . LEU A 1 243 ? -16.60637 17.79942 42.18221 1.000 10.61625 235 LEU A C 1
ATOM 1866 O O . LEU A 1 243 ? -16.43272 17.51264 40.99492 1.000 13.14287 235 LEU A O 1
ATOM 1871 N N . GLY A 1 244 ? -15.90506 18.73473 42.80856 1.000 10.17322 236 GLY A N 1
ATOM 1872 C CA . GLY A 1 244 ? -14.87863 19.46947 42.11047 1.000 11.69051 236 GLY A CA 1
ATOM 1873 C C . GLY A 1 244 ? -14.59780 20.79209 42.78931 1.000 11.06909 236 GLY A C 1
ATOM 1874 O O . GLY A 1 244 ? -15.18551 21.11380 43.82165 1.000 13.85523 236 GLY A O 1
ATOM 1875 N N . PRO A 1 245 ? -13.70163 21.60175 42.21304 1.000 11.27622 237 PRO A N 1
ATOM 1876 C CA . PRO A 1 245 ? -12.98912 21.32205 40.95959 1.000 11.49856 237 PRO A CA 1
ATOM 1877 C C . PRO A 1 245 ? -11.84733 20.32119 41.14131 1.000 11.25436 237 PRO A C 1
ATOM 1878 O O . PRO A 1 245 ? -11.12218 20.37350 42.13508 1.000 12.88586 237 PRO A O 1
ATOM 1882 N N . LEU A 1 246 ? -11.69971 19.42361 40.18791 1.000 10.09570 238 LEU A N 1
ATOM 1883 C CA . LEU A 1 246 ? -10.68835 18.38182 40.20560 1.000 9.46479 238 LEU A CA 1
ATOM 1884 C C . LEU A 1 246 ? -9.58952 18.66811 39.18297 1.000 9.87964 238 LEU A C 1
ATOM 1885 O O . LEU A 1 246 ? -9.82957 19.30824 38.15536 1.000 10.16093 238 LEU A O 1
ATOM 1890 N N . PRO A 1 247 ? -8.37242 18.19680 39.42961 1.000 11.05506 239 PRO A N 1
ATOM 1891 C CA . PRO A 1 247 ? -7.30577 18.38098 38.44008 1.000 9.64222 239 PRO A CA 1
ATOM 1892 C C . PRO A 1 247 ? -7.55078 17.48010 37.23931 1.000 8.64482 239 PRO A C 1
ATOM 1893 O O . PRO A 1 247 ? -7.71787 16.26598 37.37844 1.000 10.41981 239 PRO A O 1
ATOM 1897 N N . ALA A 1 248 ? -7.56482 18.08296 36.04870 1.000 9.13942 240 ALA A N 1
ATOM 1898 C CA . ALA A 1 248 ? -7.93370 17.32519 34.85675 1.000 10.19624 240 ALA A CA 1
ATOM 1899 C C . ALA A 1 248 ? -6.93727 16.22473 34.52777 1.000 10.82867 240 ALA A C 1
ATOM 1900 O O . ALA A 1 248 ? -7.30516 15.24972 33.86234 1.000 12.00877 240 ALA A O 1
ATOM 1902 N N . ASP A 1 249 ? -5.68508 16.36219 34.95996 1.000 9.27815 241 ASP A N 1
ATOM 1903 C CA . ASP A 1 249 ? -4.68351 15.37836 34.58559 1.000 10.68920 241 ASP A CA 1
ATOM 1904 C C . ASP A 1 249 ? -4.81977 14.07157 35.34870 1.000 9.66677 241 ASP A C 1
ATOM 1905 O O . ASP A 1 249 ? -4.26086 13.06850 34.90083 1.000 12.03567 241 ASP A O 1
ATOM 1910 N N . THR A 1 250 ? -5.57646 14.03615 36.45769 1.000 9.70238 242 THR A N 1
ATOM 1911 C CA . THR A 1 250 ? -5.86637 12.76505 37.11760 1.000 10.43605 242 THR A CA 1
ATOM 1912 C C . THR A 1 250 ? -7.35019 12.45932 37.31715 1.000 11.51727 242 THR A C 1
ATOM 1913 O O . THR A 1 250 ? -7.67570 11.34427 37.73743 1.000 12.58656 242 THR A O 1
ATOM 1917 N N . MET A 1 251 ? -8.25797 13.38079 36.97872 1.000 10.79692 243 MET A N 1
ATOM 1918 C CA A MET A 1 251 ? -9.65633 13.13540 37.30453 0.279 11.66549 243 MET A CA 1
ATOM 1919 C CA B MET A 1 251 ? -9.68654 13.18599 37.24075 0.721 11.48320 243 MET A CA 1
ATOM 1920 C C . MET A 1 251 ? -10.23054 11.94947 36.53615 1.000 11.98284 243 MET A C 1
ATOM 1921 O O . MET A 1 251 ? -11.13763 11.28005 37.04390 1.000 12.64472 243 MET A O 1
ATOM 1930 N N . PHE A 1 252 ? -9.70918 11.64748 35.34844 1.000 11.44965 244 PHE A N 1
ATOM 1931 C CA . PHE A 1 252 ? -10.22099 10.54853 34.53637 1.000 12.88263 244 PHE A CA 1
ATOM 1932 C C . PHE A 1 252 ? -9.70504 9.18533 34.97678 1.000 16.01489 244 PHE A C 1
ATOM 1933 O O . PHE A 1 252 ? -10.11491 8.16944 34.40193 1.000 19.03145 244 PHE A O 1
ATOM 1941 N N . ILE A 1 253 ? -8.82357 9.13630 35.96662 1.000 18.20125 245 ILE A N 1
ATOM 1942 C CA . ILE A 1 253 ? -8.35568 7.87659 36.53004 1.000 24.52395 245 ILE A CA 1
ATOM 1943 C C . ILE A 1 253 ? -9.31730 7.45488 37.63653 1.000 30.81839 245 ILE A C 1
ATOM 1944 O O . ILE A 1 253 ? -9.46003 8.15008 38.64842 1.000 32.73919 245 ILE A O 1
ATOM 1949 N N . THR A 1 254 ? -9.96507 6.30975 37.45777 1.000 35.81104 246 THR A N 1
ATOM 1950 C CA . THR A 1 254 ? -10.94607 5.85252 38.43136 1.000 38.29119 246 THR A CA 1
ATOM 1951 C C . THR A 1 254 ? -10.26689 5.20200 39.63208 1.000 40.85592 246 THR A C 1
ATOM 1952 O O . THR A 1 254 ? -9.20469 4.58434 39.51595 1.000 39.75664 246 THR A O 1
ATOM 1956 N N . ASN A 1 255 ? -10.89608 5.34824 40.79767 1.000 41.99633 247 ASN A N 1
ATOM 1957 C CA . ASN A 1 255 ? -10.53403 4.59092 41.98850 1.000 46.21364 247 ASN A CA 1
ATOM 1958 C C . ASN A 1 255 ? -11.80330 4.04167 42.63521 1.000 44.77254 247 ASN A C 1
ATOM 1959 O O . ASN A 1 255 ? -12.90938 4.18288 42.10365 1.000 44.50301 247 ASN A O 1
ATOM 1964 N N . HIS A 1 256 ? -11.63749 3.41047 43.79872 1.000 43.90466 248 HIS A N 1
ATOM 1965 C CA . HIS A 1 256 ? -12.75735 2.74104 44.44979 1.000 46.30918 248 HIS A CA 1
ATOM 1966 C C . HIS A 1 256 ? -13.86915 3.70204 44.85527 1.000 46.40572 248 HIS A C 1
ATOM 1967 O O . HIS A 1 256 ? -15.02164 3.27481 44.98680 1.000 47.00376 248 HIS A O 1
ATOM 1974 N N . ILE A 1 257 ? -13.56255 4.98375 45.04056 1.000 44.97155 249 ILE A N 1
ATOM 1975 C CA . ILE A 1 257 ? -14.50627 5.90642 45.65754 1.000 45.24158 249 ILE A CA 1
ATOM 1976 C C . ILE A 1 257 ? -14.93027 7.05820 44.75470 1.000 44.75529 249 ILE A C 1
ATOM 1977 O O . ILE A 1 257 ? -15.97849 7.67015 45.01775 1.000 45.52456 249 ILE A O 1
ATOM 1982 N N . ASN A 1 258 ? -14.17842 7.38913 43.70509 1.000 42.62100 250 ASN A N 1
ATOM 1983 C CA . ASN A 1 258 ? -14.44772 8.58315 42.91406 1.000 41.75903 250 ASN A CA 1
ATOM 1984 C C . ASN A 1 258 ? -15.37567 8.32722 41.72912 1.000 38.25732 250 ASN A C 1
ATOM 1985 O O . ASN A 1 258 ? -15.37829 9.11943 40.77859 1.000 36.91056 250 ASN A O 1
ATOM 1990 N N . HIS A 1 259 ? -16.16484 7.25374 41.76858 1.000 36.14746 251 HIS A N 1
ATOM 1991 C CA . HIS A 1 259 ? -17.00609 6.90526 40.63091 1.000 36.22346 251 HIS A CA 1
ATOM 1992 C C . HIS A 1 259 ? -18.01926 8.00793 40.34994 1.000 27.92759 251 HIS A C 1
ATOM 1993 O O . HIS A 1 259 ? -18.54026 8.65093 41.26649 1.000 28.46862 251 HIS A O 1
ATOM 2000 N N . CYS A 1 260 ? -18.29416 8.22829 39.06891 1.000 20.33602 252 CYS A N 1
ATOM 2001 C CA . CYS A 1 260 ? -19.26910 9.23049 38.67287 1.000 17.62874 252 CYS A CA 1
ATOM 2002 C C . CYS A 1 260 ? -19.99534 8.74868 37.42822 1.000 16.15662 252 CYS A C 1
ATOM 2003 O O . CYS A 1 260 ? -19.58570 7.79058 36.76833 1.000 20.03989 252 CYS A O 1
ATOM 2006 N N . ASP A 1 261 ? -21.09852 9.42275 37.12779 1.000 13.45950 253 ASP A N 1
ATOM 2007 C CA . ASP A 1 261 ? -21.88683 9.13067 35.94379 1.000 14.81180 253 ASP A CA 1
ATOM 2008 C C . ASP A 1 261 ? -21.48355 9.98361 34.75552 1.000 14.58639 253 ASP A C 1
ATOM 2009 O O . ASP A 1 261 ? -21.78470 9.61579 33.61808 1.000 15.76607 253 ASP A O 1
ATOM 2014 N N . ALA A 1 262 ? -20.79424 11.09608 34.99275 1.000 12.68932 254 ALA A N 1
ATOM 2015 C CA . ALA A 1 262 ? -20.30011 11.92777 33.90828 1.000 11.62654 254 ALA A CA 1
ATOM 2016 C C . ALA A 1 262 ? -19.23163 12.85219 34.45288 1.000 10.65912 254 ALA A C 1
ATOM 2017 O O . ALA A 1 262 ? -19.26979 13.25259 35.62075 1.000 12.44470 254 ALA A O 1
ATOM 2019 N N . TYR A 1 263 ? -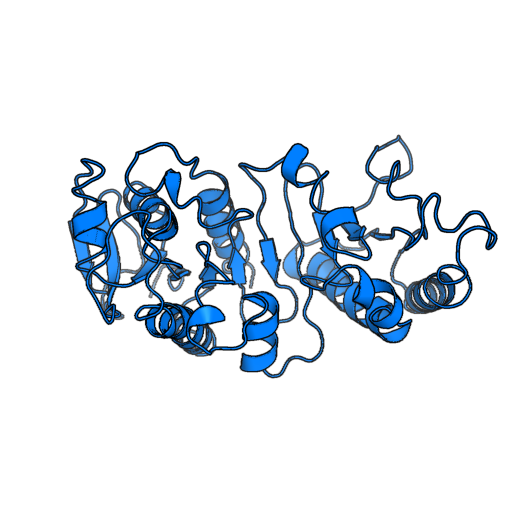18.28315 13.17639 33.58396 1.000 9.72465 255 TYR A N 1
ATOM 2020 C CA . TYR A 1 263 ? -17.29714 14.21140 33.82997 1.000 10.12937 255 TYR A CA 1
ATOM 2021 C C . TYR A 1 263 ? -17.71364 15.49041 33.12434 1.000 10.21456 255 TYR A C 1
ATOM 2022 O O . TYR A 1 263 ? -18.37190 15.46231 32.08091 1.000 9.74269 255 TYR A O 1
ATOM 2031 N N . VAL A 1 264 ? -17.30610 16.61470 33.69357 1.000 9.53707 256 VAL A N 1
ATOM 2032 C CA . VAL A 1 264 ? -17.43852 17.91767 33.06222 1.000 8.67561 256 VAL A CA 1
ATOM 2033 C C . VAL A 1 264 ? -16.03894 18.49188 32.88892 1.000 8.55940 256 VAL A C 1
ATOM 2034 O O . VAL A 1 264 ? -15.29742 18.64760 33.86816 1.000 10.45338 256 VAL A O 1
ATOM 2038 N N . ALA A 1 265 ? -15.67305 18.78077 31.65121 1.000 8.33016 257 ALA A N 1
ATOM 2039 C CA . ALA A 1 265 ? -14.43914 19.48588 31.35338 1.000 8.54290 257 ALA A CA 1
ATOM 2040 C C . ALA A 1 265 ? -14.76194 20.92908 30.99194 1.000 7.33214 257 ALA A C 1
ATOM 2041 O O . ALA A 1 265 ? -15.82001 21.22487 30.42867 1.000 9.81479 257 ALA A O 1
ATOM 2043 N N . MET A 1 266 ? -13.84281 21.83097 31.34045 1.000 7.49812 258 MET A N 1
ATOM 2044 C CA . MET A 1 266 ? -14.06962 23.25314 31.11043 1.000 7.89154 258 MET A CA 1
ATOM 2045 C C . MET A 1 266 ? -13.93033 23.63069 29.64312 1.000 9.62627 258 MET A C 1
ATOM 2046 O O . MET A 1 266 ? -14.55835 24.60280 29.20231 1.000 10.09781 258 MET A O 1
ATOM 2051 N N . TYR A 1 267 ? -13.13442 22.88274 28.87403 1.000 7.94740 259 TYR A N 1
ATOM 2052 C CA . TYR A 1 267 ? -12.87490 23.24607 27.49159 1.000 7.92268 259 TYR A CA 1
ATOM 2053 C C . TYR A 1 267 ? -12.50486 22.01348 26.67369 1.000 9.08698 259 TYR A C 1
ATOM 2054 O O . TYR A 1 267 ? -12.16465 20.95070 27.20319 1.000 8.13980 259 TYR A O 1
ATOM 2063 N N . HIS A 1 268 ? -12.58020 22.19514 25.35702 1.000 8.78442 260 HIS A N 1
ATOM 2064 C CA . HIS A 1 268 ? -12.56126 21.10683 24.38325 1.000 9.20093 260 HIS A CA 1
ATOM 2065 C C . HIS A 1 268 ? -11.37606 20.15283 24.58411 1.000 7.41179 260 HIS A C 1
ATOM 2066 O O . HIS A 1 268 ? -11.55310 18.94200 24.77860 1.000 7.68567 260 HIS A O 1
ATOM 2073 N N . ASP A 1 269 ? -10.15558 20.67641 24.50318 1.000 7.41820 261 ASP A N 1
ATOM 2074 C CA . ASP A 1 269 ? -8.98610 19.80932 24.57069 1.000 7.23868 261 ASP A CA 1
ATOM 2075 C C . ASP A 1 269 ? -8.64061 19.36270 25.98499 1.000 7.86471 261 ASP A C 1
ATOM 2076 O O . ASP A 1 269 ? -7.67841 18.60678 26.15372 1.000 8.41126 261 ASP A O 1
ATOM 2081 N N . GLN A 1 270 ? -9.39116 19.80640 26.99714 1.000 7.53603 262 GLN A N 1
ATOM 2082 C CA . GLN A 1 270 ? -9.19510 19.30650 28.35231 1.000 7.65166 262 GLN A CA 1
ATOM 2083 C C . GLN A 1 270 ? -9.88822 17.96462 28.55355 1.000 8.76466 262 GLN A C 1
ATOM 2084 O O . GLN A 1 270 ? -9.44174 17.15712 29.37541 1.000 10.70288 262 GLN A O 1
ATOM 2090 N N . GLY A 1 271 ? -10.97640 17.71158 27.82275 1.000 8.93265 263 GLY A N 1
ATOM 2091 C CA . GLY A 1 271 ? -11.76365 16.51141 28.04628 1.000 11.26750 263 GLY A CA 1
ATOM 2092 C C . GLY A 1 271 ? -11.79986 15.52533 26.89556 1.000 9.37761 263 GLY A C 1
ATOM 2093 O O . GLY A 1 271 ? -11.84819 14.31329 27.11401 1.000 11.13714 263 GLY A O 1
ATOM 2094 N N . LEU A 1 272 ? -11.77285 16.01997 25.67423 1.000 9.95099 264 LEU A N 1
ATOM 2095 C CA . LEU A 1 272 ? -11.93163 15.11325 24.54413 1.000 9.96795 264 LEU A CA 1
ATOM 2096 C C . LEU A 1 272 ? -10.72232 14.22801 24.23514 1.000 10.45975 264 LEU A C 1
ATOM 2097 O O . LEU A 1 272 ? -10.91473 13.09579 23.77956 1.000 10.96432 264 LEU A O 1
ATOM 2102 N N . PRO A 1 273 ? -9.47259 14.67116 24.44833 1.000 8.90004 265 PRO A N 1
ATOM 2103 C CA . PRO A 1 273 ? -8.35443 13.74998 24.16871 1.000 9.40640 265 PRO A CA 1
ATOM 2104 C C . PRO A 1 273 ? -8.43114 12.44219 24.94415 1.000 8.69559 265 PRO A C 1
ATOM 2105 O O . PRO A 1 273 ? -8.23164 11.37018 24.35997 1.000 10.34932 265 PRO A O 1
ATOM 2109 N N . VAL A 1 274 ? -8.70357 12.49026 26.25107 1.000 7.94061 266 VAL A N 1
ATOM 2110 C CA A VAL A 1 274 ? -8.80034 11.25003 27.02401 0.731 8.58618 266 VAL A CA 1
ATOM 2111 C CA B VAL A 1 274 ? -8.78236 11.24287 27.00100 0.269 8.04049 266 VAL A CA 1
ATOM 2112 C C . VAL A 1 274 ? -9.95825 10.39866 26.52325 1.000 8.88128 266 VAL A C 1
ATOM 2113 O O . VAL A 1 274 ? -9.82997 9.18084 26.35609 1.000 9.54364 266 VAL A O 1
ATOM 2120 N N . LEU A 1 275 ? -11.11731 11.02079 26.29607 1.000 9.57460 267 LEU A N 1
ATOM 2121 C CA . LEU A 1 275 ? -12.27909 10.24509 25.87920 1.000 10.07826 267 LEU A CA 1
ATOM 2122 C C . LEU A 1 275 ? -12.02225 9.54633 24.55107 1.000 10.49266 267 LEU A C 1
ATOM 2123 O O . LEU A 1 275 ? -12.31021 8.35305 24.40043 1.000 10.52734 267 LEU A O 1
ATOM 2128 N N . LYS A 1 276 ? -11.44344 10.26471 23.58257 1.000 10.40160 268 LYS A N 1
ATOM 2129 C CA . LYS A 1 276 ? -11.19128 9.64616 22.28834 1.000 9.89345 268 LYS A CA 1
ATOM 2130 C C . LYS A 1 276 ? -10.06928 8.62505 22.36565 1.000 9.23462 268 LYS A C 1
ATOM 2131 O O . LYS A 1 276 ? -10.10283 7.61818 21.65094 1.000 10.71505 268 LYS A O 1
ATOM 2137 N N . TYR A 1 277 ? -9.08477 8.84830 23.23873 1.000 9.72737 269 TYR A N 1
ATOM 2138 C CA . TYR A 1 277 ? -8.05368 7.83712 23.42565 1.000 10.96904 269 TYR A CA 1
ATOM 2139 C C . TYR A 1 277 ? -8.66884 6.53605 23.92439 1.000 10.46297 269 TYR A C 1
ATOM 2140 O O . TYR A 1 277 ? -8.30959 5.44384 23.46347 1.000 12.45579 269 TYR A O 1
ATOM 2149 N N . ALA A 1 278 ? -9.62303 6.63713 24.85026 1.000 10.79831 270 ALA A N 1
ATOM 2150 C CA . ALA A 1 278 ? -10.26440 5.45312 25.41058 1.000 11.73779 270 ALA A CA 1
ATOM 2151 C C . ALA A 1 278 ? -11.26922 4.81871 24.45110 1.000 12.59950 270 ALA A C 1
ATOM 2152 O O . ALA A 1 278 ? -11.38937 3.58917 24.41385 1.000 14.40652 270 ALA A O 1
ATOM 2154 N N . GLY A 1 279 ? -12.00839 5.62100 23.68099 1.000 13.31908 271 GLY A N 1
ATOM 2155 C CA . GLY A 1 279 ? -13.14577 5.06874 22.96230 1.000 13.10951 271 GLY A CA 1
ATOM 2156 C C . GLY A 1 279 ? -13.46359 5.63095 21.59239 1.000 10.66490 271 GLY A C 1
ATOM 2157 O O . GLY A 1 279 ? -14.62737 5.62519 21.19059 1.000 11.81705 271 GLY A O 1
ATOM 2158 N N . PHE A 1 280 ? -12.44158 6.06022 20.84903 1.000 12.60737 272 PHE A N 1
ATOM 2159 C CA . PHE A 1 280 ? -12.63293 6.73527 19.56212 1.000 14.11552 272 PHE A CA 1
ATOM 2160 C C . PHE A 1 280 ? -13.63192 6.02336 18.65311 1.000 14.54688 272 PHE A C 1
ATOM 2161 O O . PHE A 1 280 ? -14.49707 6.66616 18.04906 1.000 15.56122 272 PHE A O 1
ATOM 2169 N N . ASN A 1 281 ? -13.52304 4.70114 18.51915 1.000 13.78136 273 ASN A N 1
ATOM 2170 C CA . ASN A 1 281 ? -14.34978 3.98108 17.54969 1.000 14.64949 273 ASN A CA 1
ATOM 2171 C C . ASN A 1 281 ? -15.69638 3.53474 18.10105 1.000 13.52928 273 ASN A C 1
ATOM 2172 O O . ASN A 1 281 ? -16.43791 2.83484 17.40289 1.000 14.25432 273 ASN A O 1
ATOM 2177 N N A GLU A 1 282 ? -16.04098 3.92733 19.32204 0.583 13.05173 274 GLU A N 1
ATOM 2178 N N B GLU A 1 282 ? -16.03586 3.94098 19.32325 0.417 12.92802 274 GLU A N 1
ATOM 2179 C CA A GLU A 1 282 ? -17.35184 3.61899 19.87409 0.583 14.59639 274 GLU A CA 1
ATOM 2180 C CA B GLU A 1 282 ? -17.31660 3.60286 19.92242 0.417 13.69081 274 GLU A CA 1
ATOM 2181 C C A GLU A 1 282 ? -18.08783 4.84281 20.38804 0.583 13.38003 274 GLU A C 1
ATOM 2182 C C B GLU A 1 282 ? -18.03804 4.80574 20.51164 0.417 13.49725 274 GLU A C 1
ATOM 2183 O O A GLU A 1 282 ? -19.29033 4.74463 20.66091 0.583 14.66466 274 GLU A O 1
ATOM 2184 O O B GLU A 1 282 ? -19.17799 4.65702 20.96869 0.417 14.59994 274 GLU A O 1
ATOM 2195 N N . ALA A 1 283 ? -17.41910 5.98144 20.51948 1.000 12.83807 275 ALA A N 1
ATOM 2196 C CA . ALA A 1 283 ? -17.98483 7.12983 21.20617 1.000 11.67681 275 ALA A CA 1
ATOM 2197 C C . ALA A 1 283 ? -18.94081 7.90560 20.30991 1.000 10.34667 275 ALA A C 1
ATOM 2198 O O . ALA A 1 283 ? -18.80572 7.93011 19.08066 1.000 11.24532 275 ALA A O 1
ATOM 2200 N N . VAL A 1 284 ? -19.90511 8.55626 20.95866 1.000 9.65162 276 VAL A N 1
ATOM 2201 C CA . VAL A 1 284 ? -20.96033 9.31497 20.30778 1.000 9.13679 276 VAL A CA 1
ATOM 2202 C C . VAL A 1 284 ? -20.95985 10.71400 20.89604 1.000 8.86798 276 VAL A C 1
ATOM 2203 O O . VAL A 1 284 ? -20.84682 10.88225 22.11369 1.000 10.86813 276 VAL A O 1
ATOM 2207 N N . ASN A 1 285 ? -21.08175 11.71267 20.03049 1.000 8.81005 277 ASN A N 1
ATOM 2208 C CA . ASN A 1 285 ? -21.30850 13.08915 20.43995 1.000 8.21123 277 ASN A CA 1
ATOM 2209 C C . ASN A 1 285 ? -22.81290 13.29267 20.43747 1.000 8.58902 277 ASN A C 1
ATOM 2210 O O . ASN A 1 285 ? -23.46074 13.13645 19.39807 1.000 9.29114 277 ASN A O 1
ATOM 2215 N N . ILE A 1 286 ? -23.37900 13.56226 21.60538 1.000 9.28177 278 ILE A N 1
ATOM 2216 C CA . ILE A 1 286 ? -24.80877 13.80295 21.72694 1.000 8.71236 278 ILE A CA 1
ATOM 2217 C C . ILE A 1 286 ? -25.02095 15.22383 22.22638 1.000 9.82332 278 ILE A C 1
ATOM 2218 O O . ILE A 1 286 ? -24.34184 15.66646 23.16288 1.000 10.48083 278 ILE A O 1
ATOM 2223 N N . THR A 1 287 ? -25.95179 15.94037 21.59196 1.000 9.83532 279 THR A N 1
ATOM 2224 C CA . THR A 1 287 ? -26.28132 17.29615 22.00545 1.000 9.30521 279 THR A CA 1
ATOM 2225 C C . THR A 1 287 ? -27.45170 17.24034 22.97875 1.000 10.23235 279 THR A C 1
ATOM 2226 O O . THR A 1 287 ? -28.51268 16.68993 22.65482 1.000 11.58224 279 THR A O 1
ATOM 2230 N N . LEU A 1 288 ? -27.26164 17.80856 24.16705 1.000 9.67032 280 LEU A N 1
ATOM 2231 C CA . LEU A 1 288 ? -28.29927 17.85240 25.18640 1.000 9.44570 280 LEU A CA 1
ATOM 2232 C C . LEU A 1 288 ? -28.96261 19.22109 25.19221 1.000 11.32545 280 LEU A C 1
ATOM 2233 O O . LEU A 1 288 ? -28.28655 20.24899 25.08639 1.000 12.89751 280 LEU A O 1
ATOM 2238 N N . GLY A 1 289 ? -30.29106 19.23159 25.34018 1.000 11.78824 281 GLY A N 1
ATOM 2239 C CA . GLY A 1 289 ? -31.03313 20.46765 25.50936 1.000 12.94016 281 GLY A CA 1
ATOM 2240 C C . GLY A 1 289 ? -31.84805 20.92450 24.31496 1.000 12.77957 281 GLY A C 1
ATOM 2241 O O . GLY A 1 289 ? -32.50788 21.96782 24.40960 1.000 14.75438 281 GLY A O 1
ATOM 2242 N N . LEU A 1 290 ? -31.81839 20.20714 23.19934 1.000 10.95810 282 LEU A N 1
ATOM 2243 C CA . LEU A 1 290 ? -32.66370 20.55730 22.06747 1.000 12.94048 282 LEU A CA 1
ATOM 2244 C C . LEU A 1 290 ? -34.02091 19.88865 22.20851 1.000 13.47146 282 LEU A C 1
ATOM 2245 O O . LEU A 1 290 ? -34.16566 18.91228 22.94795 1.000 15.22248 282 LEU A O 1
ATOM 2250 N N . PRO A 1 291 ? -35.03908 20.36482 21.48339 1.000 14.61044 283 PRO A N 1
ATOM 2251 C CA . PRO A 1 291 ? -36.32927 19.66305 21.47150 1.000 16.32171 283 PRO A CA 1
ATOM 2252 C C . PRO A 1 291 ? -36.33947 18.42814 20.58571 1.000 16.70672 283 PRO A C 1
ATOM 2253 O O . PRO A 1 291 ? -37.37186 17.75262 20.49859 1.000 21.68697 283 PRO A O 1
ATOM 2257 N N . ILE A 1 292 ? -35.22577 18.12948 19.92149 1.000 13.03795 284 ILE A N 1
ATOM 2258 C CA . ILE A 1 292 ? -35.05541 16.90335 19.15934 1.000 12.20518 284 ILE A CA 1
ATOM 2259 C C . ILE A 1 292 ? -33.86735 16.14116 19.73006 1.000 10.80730 284 ILE A C 1
ATOM 2260 O O . ILE A 1 292 ? -33.03066 16.68787 20.45452 1.000 11.63058 284 ILE A O 1
ATOM 2265 N N . ILE A 1 293 ? -33.80535 14.85823 19.38269 1.000 11.33606 285 ILE A N 1
ATOM 2266 C CA . ILE A 1 293 ? -32.63307 14.03421 19.64533 1.000 10.68896 285 ILE A CA 1
ATOM 2267 C C . ILE A 1 293 ? -31.64992 14.26482 18.50936 1.000 9.75319 285 ILE A C 1
ATOM 2268 O O . ILE A 1 293 ? -32.02033 14.18570 17.33095 1.000 11.00295 285 ILE A O 1
ATOM 2273 N N . ARG A 1 294 ? -30.40044 14.56647 18.85370 1.000 9.19093 286 ARG A N 1
ATOM 2274 C CA . ARG A 1 294 ? -29.34860 14.67597 17.85022 1.000 9.12676 286 ARG A CA 1
ATOM 2275 C C . ARG A 1 294 ? -28.08884 14.01573 18.37951 1.000 9.23386 286 ARG A C 1
ATOM 2276 O O . ARG A 1 294 ? -27.57202 14.41571 19.42853 1.000 9.31930 286 ARG A O 1
ATOM 2284 N N . THR A 1 295 ? -27.60000 13.01260 17.65689 1.000 8.35671 287 THR A N 1
ATOM 2285 C CA . THR A 1 295 ? -26.31054 12.39563 17.93218 1.000 7.49943 287 THR A CA 1
ATOM 2286 C C . THR A 1 295 ? -25.39129 12.60739 16.73795 1.000 8.18643 287 THR A C 1
ATOM 2287 O O . THR A 1 295 ? -25.79933 13.09567 15.67616 1.000 8.09539 287 THR A O 1
ATOM 2291 N N . SER A 1 296 ? -24.13886 12.19672 16.91971 1.000 7.51885 288 SER A N 1
ATOM 2292 C CA . SER A 1 296 ? -23.10355 12.49438 15.94752 1.000 9.00947 288 SER A CA 1
ATOM 2293 C C . SER A 1 296 ? -21.95150 11.51951 16.11129 1.000 8.24801 288 SER A C 1
ATOM 2294 O O . SER A 1 296 ? -21.70518 10.98750 17.20290 1.000 8.62052 288 SER A O 1
ATOM 2297 N N . VAL A 1 297 ? -21.21038 11.34205 15.01226 1.000 8.48598 289 VAL A N 1
ATOM 2298 C CA . VAL A 1 297 ? -19.89794 10.72615 15.11434 1.000 8.93413 289 VAL A CA 1
ATOM 2299 C C . VAL A 1 297 ? -19.00817 11.57959 16.00540 1.000 8.66125 289 VAL A C 1
ATOM 2300 O O . VAL A 1 297 ? -19.25071 12.77314 16.21815 1.000 10.27865 289 VAL A O 1
ATOM 2304 N N . ASP A 1 298 ? -17.95366 10.95285 16.52977 1.000 10.01601 290 ASP A N 1
ATOM 2305 C CA . ASP A 1 298 ? -16.97212 11.62729 17.37668 1.000 9.76422 290 ASP A CA 1
ATOM 2306 C C . ASP A 1 298 ? -15.68971 11.94694 16.61777 1.000 10.08625 290 ASP A C 1
ATOM 2307 O O . ASP A 1 298 ? -14.61201 12.03273 17.21711 1.000 13.07632 290 ASP A O 1
ATOM 2312 N N . HIS A 1 299 ? -15.78101 12.11757 15.30575 1.000 9.51656 291 HIS A N 1
ATOM 2313 C CA . HIS A 1 299 ? -14.60749 12.33229 14.48211 1.000 9.86595 291 HIS A CA 1
ATOM 2314 C C . HIS A 1 299 ? -14.97351 13.27942 13.35631 1.000 9.93308 291 HIS A C 1
ATOM 2315 O O . HIS A 1 299 ? -16.14171 13.62005 13.15300 1.000 10.24514 291 HIS A O 1
ATOM 2322 N N . GLY A 1 300 ? -13.95940 13.68091 12.60648 1.000 9.99678 292 GLY A N 1
ATOM 2323 C CA . GLY A 1 300 ? -14.10622 14.63464 11.53438 1.000 10.71426 292 GLY A CA 1
ATOM 2324 C C . GLY A 1 300 ? -14.21510 13.99466 10.16955 1.000 10.51775 292 GLY A C 1
ATOM 2325 O O . GLY A 1 300 ? -14.51100 12.80020 10.02475 1.000 10.23015 292 GLY A O 1
ATOM 2326 N N . THR A 1 301 ? -13.94140 14.81185 9.14676 1.000 10.60442 293 THR A N 1
ATOM 2327 C CA . THR A 1 301 ? -14.23020 14.46977 7.76533 1.000 9.47910 293 THR A CA 1
ATOM 2328 C C . THR A 1 301 ? -13.24500 13.48002 7.16944 1.000 10.07800 293 THR A C 1
ATOM 2329 O O . THR A 1 301 ? -13.56306 12.86196 6.15303 1.000 10.38361 293 THR A O 1
ATOM 2333 N N . ALA A 1 302 ? -12.05055 13.34680 7.74147 1.000 10.77247 294 ALA A N 1
ATOM 2334 C CA . ALA A 1 302 ? -11.04058 12.40432 7.25345 1.000 11.19035 294 ALA A CA 1
ATOM 2335 C C . ALA A 1 302 ? -10.95679 12.39649 5.71965 1.000 11.32474 294 ALA A C 1
ATOM 2336 O O . ALA A 1 302 ? -11.08706 11.36209 5.06677 1.000 13.45093 294 ALA A O 1
ATOM 2338 N N . LEU A 1 303 ? -10.71405 13.58665 5.15739 1.000 11.29085 295 LEU A N 1
ATOM 2339 C CA . LEU A 1 303 ? -10.78237 13.76740 3.70761 1.000 10.80578 295 LEU A CA 1
ATOM 2340 C C . LEU A 1 303 ? -9.91170 12.77267 2.95734 1.000 14.47318 295 LEU A C 1
ATOM 2341 O O . LEU A 1 303 ? -10.31876 12.23935 1.92386 1.000 13.07717 295 LEU A O 1
ATOM 2346 N N . GLU A 1 304 ? -8.70956 12.51102 3.46391 1.000 14.03004 296 GLU A N 1
ATOM 2347 C CA . GLU A 1 304 ? -7.79002 11.60624 2.78847 1.000 17.11752 296 GLU A CA 1
ATOM 2348 C C . GLU A 1 304 ? -8.29195 10.16832 2.75429 1.000 15.62127 296 GLU A C 1
ATOM 2349 O O . GLU A 1 304 ? -7.76504 9.36385 1.97887 1.000 17.80236 296 GLU A O 1
ATOM 2355 N N . LEU A 1 305 ? -9.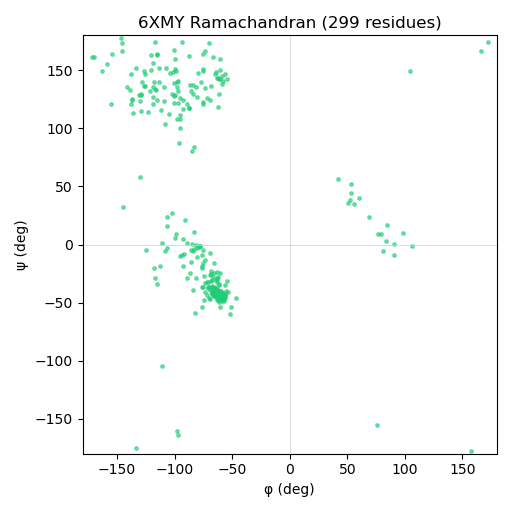28751 9.81997 3.57696 1.000 14.35466 297 LEU A N 1
ATOM 2356 C CA . LEU A 1 305 ? -9.83894 8.47270 3.57094 1.000 12.30778 297 LEU A CA 1
ATOM 2357 C C . LEU A 1 305 ? -11.07311 8.33591 2.69716 1.000 13.18368 297 LEU A C 1
ATOM 2358 O O . LEU A 1 305 ? -11.52690 7.20721 2.47275 1.000 13.70372 297 LEU A O 1
ATOM 2363 N N . ALA A 1 306 ? -11.62859 9.44362 2.21498 1.000 11.91108 298 ALA A N 1
ATOM 2364 C CA . ALA A 1 306 ? -12.87699 9.37693 1.46630 1.000 12.21563 298 ALA A CA 1
ATOM 2365 C C . ALA A 1 306 ? -12.70779 8.53018 0.20699 1.000 13.02992 298 ALA A C 1
ATOM 2366 O O . ALA A 1 306 ? -11.75971 8.71650 -0.56673 1.000 14.07509 298 ALA A O 1
ATOM 2368 N N . GLY A 1 307 ? -13.62360 7.57816 0.02110 1.000 11.75610 299 GLY A N 1
ATOM 2369 C CA . GLY A 1 307 ? -13.60281 6.68879 -1.12100 1.000 12.99695 299 GLY A CA 1
ATOM 2370 C C . GLY A 1 307 ? -12.58142 5.57631 -1.06042 1.000 14.07318 299 GLY A C 1
ATOM 2371 O O . GLY A 1 307 ? -12.40098 4.87652 -2.06170 1.000 16.82041 299 GLY A O 1
ATOM 2372 N N . LYS A 1 308 ? -11.91688 5.37213 0.08236 1.000 13.80842 300 LYS A N 1
ATOM 2373 C CA . LYS A 1 308 ? -10.78235 4.45287 0.14944 1.000 15.73221 300 LYS A CA 1
ATOM 2374 C C . LYS A 1 308 ? -11.06623 3.15822 0.89337 1.000 16.17480 300 LYS A C 1
ATOM 2375 O O . LYS A 1 308 ? -10.18162 2.29993 0.95381 1.000 16.61051 300 LYS A O 1
ATOM 2381 N N . ASN A 1 309 ? -12.24411 3.01184 1.50298 1.000 16.67904 301 ASN A N 1
ATOM 2382 C CA . ASN A 1 309 ? -12.57248 1.82149 2.29381 1.000 16.66199 301 ASN A CA 1
ATOM 2383 C C . ASN A 1 309 ? -11.61259 1.61649 3.46395 1.000 17.09158 301 ASN A C 1
ATOM 2384 O O . ASN A 1 309 ? -11.22017 0.48984 3.76880 1.000 20.64469 301 ASN A O 1
ATOM 2389 N N . LYS A 1 310 ? -11.23675 2.70337 4.13510 1.000 17.16948 302 LYS A N 1
ATOM 2390 C CA . LYS A 1 310 ? -10.32799 2.61486 5.27392 1.000 18.26035 302 LYS A CA 1
ATOM 2391 C C . LYS A 1 310 ? -10.94216 3.06304 6.58820 1.000 18.54733 302 LYS A C 1
ATOM 2392 O O . LYS A 1 310 ? -10.53684 2.57124 7.64517 1.000 19.67463 302 LYS A O 1
ATOM 2398 N N . ALA A 1 311 ? -11.89863 3.97975 6.54702 1.000 16.98148 303 ALA A N 1
ATOM 2399 C CA . ALA A 1 311 ? -12.49574 4.52438 7.75448 1.000 19.37291 303 ALA A CA 1
ATOM 2400 C C . ALA A 1 311 ? -13.25326 3.45889 8.53918 1.000 19.22624 303 ALA A C 1
ATOM 2401 O O . ALA A 1 311 ? -13.85788 2.53646 7.98086 1.000 20.41845 303 ALA A O 1
ATOM 2403 N N . ASN A 1 312 ? -13.22576 3.61995 9.85428 1.000 17.75813 304 ASN A N 1
ATOM 2404 C CA . ASN A 1 312 ? -13.91922 2.73824 10.77266 1.000 15.15766 304 ASN A CA 1
ATOM 2405 C C . ASN A 1 312 ? -15.32820 3.27861 10.98201 1.000 13.55729 304 ASN A C 1
ATOM 2406 O O . ASN A 1 312 ? -15.47537 4.43279 11.40390 1.000 12.92701 304 ASN A O 1
ATOM 2411 N N . PRO A 1 313 ? -16.37936 2.51407 10.67417 1.000 12.95146 305 PRO A N 1
ATOM 2412 C CA . PRO A 1 313 ? -17.75130 3.00183 10.87295 1.000 12.65560 305 PRO A CA 1
ATOM 2413 C C . PRO A 1 313 ? -18.27695 2.84858 12.29037 1.000 11.11923 305 PRO A C 1
ATOM 2414 O O . PRO A 1 313 ? -19.47548 3.04653 12.50317 1.000 12.92134 305 PRO A O 1
ATOM 2418 N N . GLY A 1 314 ? -17.41980 2.51774 13.25944 1.000 9.74768 306 GLY A N 1
ATOM 2419 C CA . GLY A 1 314 ? -17.89928 2.20751 14.59719 1.000 9.62124 306 GLY A CA 1
ATOM 2420 C C . GLY A 1 314 ? -18.60947 3.36073 15.27538 1.000 8.71589 306 GLY A C 1
ATOM 2421 O O . GLY A 1 314 ? -19.64798 3.16606 15.91787 1.000 11.07073 306 GLY A O 1
ATOM 2422 N N . SER A 1 315 ? -18.06574 4.57622 15.15030 1.000 10.38348 307 SER A N 1
ATOM 2423 C CA . SER A 1 315 ? -18.71233 5.72712 15.77745 1.000 10.53308 307 SER A CA 1
ATOM 2424 C C . SER A 1 315 ? -20.06615 6.02149 15.13932 1.000 8.55125 307 SER A C 1
ATOM 2425 O O . SER A 1 315 ? -21.04909 6.27359 15.84651 1.000 10.22006 307 SER A O 1
ATOM 2428 N N . MET A 1 316 ? -20.14947 5.99129 13.80645 1.000 10.16612 308 MET A N 1
ATOM 2429 C CA . MET A 1 316 ? -21.43808 6.19512 13.14622 1.000 9.58391 308 MET A CA 1
ATOM 2430 C C . MET A 1 316 ? -22.45661 5.15850 13.60844 1.000 10.89082 308 MET A C 1
ATOM 2431 O O . MET A 1 316 ? -23.60480 5.49544 13.93317 1.000 10.51429 308 MET A O 1
ATOM 2436 N N . LEU A 1 317 ? -22.05156 3.88400 13.65562 1.000 11.14856 309 LEU A N 1
ATOM 2437 C CA . LEU A 1 317 ? -22.98615 2.83991 14.06627 1.000 9.54524 309 LEU A CA 1
ATOM 2438 C C . LEU A 1 317 ? -23.44951 3.06001 15.49666 1.000 10.31432 309 LEU A C 1
ATOM 2439 O O . LEU A 1 317 ? -24.64065 2.91412 15.80214 1.000 11.82523 309 LEU A O 1
ATOM 2444 N N . ALA A 1 318 ? -22.52236 3.41922 16.38706 1.000 10.32335 310 ALA A N 1
ATOM 2445 C CA . ALA A 1 318 ? -22.88662 3.73235 17.76417 1.000 9.68997 310 ALA A CA 1
ATOM 2446 C C . ALA A 1 318 ? -23.81141 4.94433 17.83945 1.000 8.93448 310 ALA A C 1
ATOM 2447 O O . ALA A 1 318 ? -24.74959 4.96549 18.64949 1.000 10.91331 310 ALA A O 1
ATOM 2449 N N . ALA A 1 319 ? -23.57690 5.95800 16.99467 1.000 9.96417 311 ALA A N 1
ATOM 2450 C CA . ALA A 1 319 ? -24.40374 7.16447 17.02955 1.000 10.16482 311 ALA A CA 1
ATOM 2451 C C . ALA A 1 319 ? -25.82919 6.87636 16.57878 1.000 7.83564 311 ALA A C 1
ATOM 2452 O O . ALA A 1 319 ? -26.78851 7.39845 17.16350 1.000 10.54111 311 ALA A O 1
ATOM 2454 N N . VAL A 1 320 ? -25.98242 6.05245 15.54203 1.000 8.74998 312 VAL A N 1
ATOM 2455 C CA . VAL A 1 320 ? -27.30832 5.64855 15.08806 1.000 9.22182 312 VAL A CA 1
ATOM 2456 C C . VAL A 1 320 ? -28.00301 4.81871 16.15839 1.000 10.26530 312 VAL A C 1
ATOM 2457 O O . VAL A 1 320 ? -29.18679 5.02410 16.45294 1.000 10.97054 312 VAL A O 1
ATOM 2461 N N . LYS A 1 321 ? -27.28260 3.87897 16.77054 1.000 11.03354 313 LYS A N 1
ATOM 2462 C CA . LYS A 1 321 ? -27.90610 3.04435 17.79155 1.000 10.93386 313 LYS A CA 1
ATOM 2463 C C . LYS A 1 321 ? -28.32062 3.86573 19.00557 1.000 11.52513 313 LYS A C 1
ATOM 2464 O O . LYS A 1 321 ? -29.39183 3.63612 19.58227 1.000 12.74888 313 LYS A O 1
ATOM 2470 N N . MET A 1 322 ? -27.50539 4.84320 19.39905 1.000 11.34986 314 MET A N 1
ATOM 2471 C CA . MET A 1 322 ? -27.88278 5.67928 20.53430 1.000 12.69253 314 MET A CA 1
ATOM 2472 C C . MET A 1 322 ? -29.11401 6.51649 20.21260 1.000 13.11603 314 MET A C 1
ATOM 2473 O O . MET A 1 322 ? -30.02240 6.64092 21.04421 1.000 12.81703 314 MET A O 1
ATOM 2478 N N . ALA A 1 323 ? -29.16432 7.09386 19.01098 1.000 11.01196 315 ALA A N 1
ATOM 2479 C CA . ALA A 1 323 ? -30.34079 7.85744 18.61185 1.000 11.05695 315 ALA A CA 1
ATOM 2480 C C . ALA A 1 323 ? -31.58456 6.97610 18.59667 1.000 13.12767 315 ALA A C 1
ATOM 2481 O O . ALA A 1 323 ? -32.65335 7.38288 19.07560 1.000 12.81372 315 ALA A O 1
ATOM 2483 N N . LYS A 1 324 ? -31.45803 5.75639 18.06641 1.000 13.02736 316 LYS A N 1
ATOM 2484 C CA . LYS A 1 324 ? -32.57318 4.81489 18.07630 1.000 13.83336 316 LYS A CA 1
ATOM 2485 C C . LYS A 1 324 ? -33.02404 4.51859 19.49852 1.000 13.01913 316 LYS A C 1
ATOM 2486 O O . LYS A 1 324 ? -34.22615 4.53244 19.79727 1.000 13.80900 316 LYS A O 1
ATOM 2492 N N . ASP A 1 325 ? -32.06957 4.25635 20.39550 1.000 13.49292 317 ASP A N 1
ATOM 2493 C CA . ASP A 1 325 ? -32.42374 3.90943 21.76887 1.000 16.29344 317 ASP A CA 1
ATOM 2494 C C . ASP A 1 325 ? -33.13658 5.06492 22.45434 1.000 16.39755 317 ASP A C 1
ATOM 2495 O O . ASP A 1 325 ? -34.10127 4.85797 23.20245 1.000 18.90927 317 ASP A O 1
ATOM 2500 N N . MET A 1 326 ? -32.69973 6.29493 22.18261 1.000 15.47582 318 MET A N 1
ATOM 2501 C CA A MET A 1 326 ? -33.33689 7.47539 22.76473 0.585 16.18598 318 MET A CA 1
ATOM 2502 C CA B MET A 1 326 ? -33.36226 7.432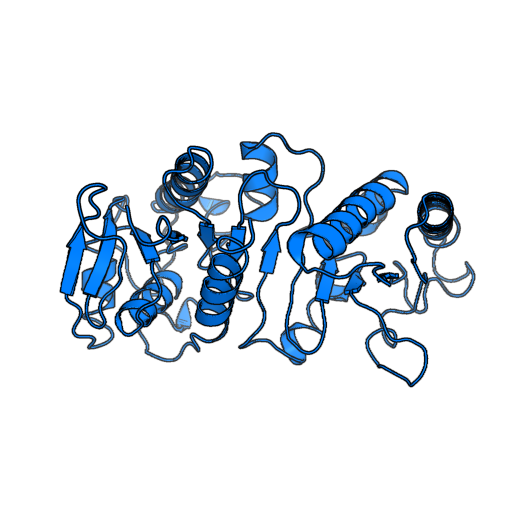81 22.80189 0.415 18.83310 318 MET A CA 1
ATOM 2503 C C . MET A 1 326 ? -34.73057 7.69234 22.19165 1.000 17.58451 318 MET A C 1
ATOM 2504 O O . MET A 1 326 ? -35.66370 8.07430 22.91233 1.000 20.53984 318 MET A O 1
ATOM 2513 N N . ALA A 1 327 ? -34.88443 7.47996 20.88504 1.000 16.58873 319 ALA A N 1
ATOM 2514 C CA . ALA A 1 327 ? -36.19588 7.66436 20.27737 1.000 17.11472 319 ALA A CA 1
ATOM 2515 C C . ALA A 1 327 ? -37.18879 6.63727 20.80414 1.000 19.31444 319 ALA A C 1
ATOM 2516 O O . ALA A 1 327 ? -38.35940 6.96123 21.03708 1.000 21.64560 319 ALA A O 1
ATOM 2518 N N . LEU A 1 328 ? -36.73732 5.39989 21.02512 1.000 19.81593 320 LEU A N 1
ATOM 2519 C CA . LEU A 1 328 ? -37.64377 4.37385 21.52885 1.000 20.87261 320 LEU A CA 1
ATOM 2520 C C . LEU A 1 328 ? -38.07384 4.65218 22.96283 1.000 24.69797 320 LEU A C 1
ATOM 2521 O O . LEU A 1 328 ? -39.14991 4.20958 23.37893 1.000 27.94363 320 LEU A O 1
ATOM 2526 N N . THR A 1 329 ? -37.26890 5.39256 23.72511 1.000 28.17316 321 THR A N 1
ATOM 2527 C CA . THR A 1 329 ? -37.58167 5.70279 25.11367 1.000 33.53584 321 THR A CA 1
ATOM 2528 C C . THR A 1 329 ? -38.02373 7.15038 25.30874 1.000 38.86674 321 THR A C 1
ATOM 2529 O O . THR A 1 329 ? -38.05901 7.63604 26.44554 1.000 42.33262 321 THR A O 1
ATOM 2533 N N . ARG A 1 330 ? -38.38105 7.84086 24.22987 1.000 40.87990 322 ARG A N 1
ATOM 2534 C CA . ARG A 1 330 ? -38.83059 9.22750 24.31658 1.000 42.70631 322 ARG A CA 1
ATOM 2535 C C . ARG A 1 330 ? -40.24591 9.30217 24.87585 1.000 45.68768 322 ARG A C 1
ATOM 2536 O O . ARG A 1 330 ? -41.01455 8.34768 24.76649 1.000 46.87000 322 ARG A O 1
#

Secondary structure (DSSP, 8-state):
--SPPPEEEE---TTTTHHHHHHHGGGS---EEEEE-HHHHHHHHHHTT---EEEE--TTS-S---TTEEEEEE---SS---TT---GGGHHHHHHHHHHHHHHHHTTSSSEEEE----HHHHHHTT-----HHHHHHHHTT-S--EEEEE-SS-EEEESS-S--GGGHHHH--HHHHHHHHHHHHHHHHHHS--SS-EEEEE-SSGGGGGGGTS-SHIIIIIHHHHHHHHHTT-EEEEEE-HHHHTS--SS---SEEEESSHHHHHHHHHHHHTTT-EEEEESSSS-EEEESS---GGGTTTT-S--HHHHHHHHHHHHHHHT-

Foldseek 3Di:
DPDAQAEEEELAQLQFCSLVLLVVCQQDFHQYEYEEAPVSSVVLCVLLVHQAAEAEDDLPDDSTHDHRYHYYPHQHAPDDYDHLDQDLSRLVVNVCSLLVNLVCQVVVNHAFYEYEFYDQVSNVVNVHHDQDSQVVQCVVQVPPDKWKWKDDPLAIEIELEERDDPVCLVVVAALVSVLVRLVQVQCCCVQQVVDPQFAEEEAAPFAQNCPVVVNDCCSVVGVVVSVVVCVVVVRHYDDRGGLVCLSPDDPPSDGRHYYYSYHVSPLVVVCVVAQLAMKIWMTDGPHTYIYRPDHRNRVCRSPPPDRSRRVVNRSVSSVSRSVSD

Sequence (325 aa):
HHHMNPLLISSGEPAGIGPDLCLALAETDLPVVILGDLSSLLEARASSELNNLSSIKFLEYSPHQSFKKKAGYLTVWPVPCAAPVISSGELNPPQQNAAYVMELLTLGASLCSSKGEFSALVTAPVHKKANIINAAGITFTTGHTEFFADFFEVETVVMMMLLACSQMKVALVTTHLPLRMVPDAISSLLIIKVIQQLHHSLKHDFGIQSSPKKINVAGLNPHAGESGYLGREEIEIIITPALNTLKNQGIDVLGPLPADTMMFITNHINHCDAYVAMYHDQGLPVVLKYAGFNEEAVNITLGLPIIRTSVDHGTALELAGKNKANPGSMLAAVKMAKDMMALTR

InterPro domains:
  IPR005255 PdxA family [PF04166] (28-315)
  IPR005255 PdxA family [PTHR30004] (2-319)
  IPR005255 PdxA family [TIGR00557] (4-319)
  IPR037510 4-hydroxythreonine-4-phosphate dehydrogenase [MF_00536] (1-322)

Organism: Legionella pneumophila subsp. pneumophila (strain Philadelphia 1 / ATCC 33152 / DSM 7513) (NCBI:txid272624)

Radius of gyration: 20.28 Å; Cα contacts (8 Å, |Δi|>4): 702; chains: 1; bounding box: 45×40×56 Å

B-factor: mean 17.78, std 10.25, range [6.63, 83.44]